Protein AF-A0A086JKC9-F1 (afdb_monomer_lite)

InterPro domains:
  IPR000741 Fructose-bisphosphate aldolase, class-I [PF00274] (84-210)
  IPR000741 Fructose-bisphosphate aldolase, class-I [PTHR11627] (77-210)
  IPR013785 Aldolase-type TIM barrel [G3DSA:3.20.20.70] (68-210)

Radius of gyration: 23.81 Å; chains: 1; bounding box: 49×58×54 Å

Secondary structure (DSSP, 8-state):
--HHHHHHHHHHHHHHHHHHTT-HHHHHHHHTT--TTSHHHHHHHHHHHHHHHHHHHTT--PPP-SPPP---------HHHHHHHHHHHHHHT-TT-EEEEE---HHHHHHHHHTTT----HHHHHHHHHHHHT-TTGGGTEEEEEE-HHHHT-B-TTS-BHHHHHHHTTPEEEE-----EEEPTTSSS-EEEP--TTHHHHHHHHHHH-

Structure (mmCIF, N/CA/C/O backbone):
data_AF-A0A086JKC9-F1
#
_entry.id   AF-A0A086JKC9-F1
#
loop_
_atom_site.group_PDB
_atom_site.id
_atom_site.type_symbol
_atom_site.label_atom_id
_atom_site.label_alt_id
_atom_site.label_comp_id
_atom_site.label_asym_id
_atom_site.label_entity_id
_atom_site.label_seq_id
_atom_site.pdbx_PDB_ins_code
_atom_site.Cartn_x
_atom_site.Cartn_y
_atom_site.Cartn_z
_atom_site.occupancy
_atom_site.B_iso_or_equiv
_atom_site.auth_seq_id
_atom_site.auth_comp_id
_atom_site.auth_asym_id
_atom_site.auth_atom_id
_atom_site.pdbx_PDB_model_num
ATOM 1 N N . MET A 1 1 ? -2.871 -36.066 -11.273 1.00 48.72 1 MET A N 1
ATOM 2 C CA . MET A 1 1 ? -1.476 -35.791 -10.858 1.00 48.72 1 MET A CA 1
ATOM 3 C C . MET A 1 1 ? -1.220 -34.443 -10.124 1.00 48.72 1 MET A C 1
ATOM 5 O O . MET A 1 1 ? -0.060 -34.073 -10.047 1.00 48.72 1 MET A O 1
ATOM 9 N N . PRO A 1 2 ? -2.188 -33.731 -9.490 1.00 53.72 2 PRO A N 1
ATOM 10 C CA . PRO A 1 2 ? -1.865 -32.565 -8.639 1.00 53.72 2 PRO A CA 1
ATOM 11 C C . PRO A 1 2 ? -1.635 -32.888 -7.145 1.00 53.72 2 PRO A C 1
ATOM 13 O O . PRO A 1 2 ? -1.082 -32.063 -6.427 1.00 53.72 2 PRO A O 1
ATOM 16 N N . HIS A 1 3 ? -2.011 -34.079 -6.658 1.00 49.47 3 HIS A N 1
ATOM 17 C CA . HIS A 1 3 ? -1.909 -34.426 -5.228 1.00 49.47 3 HIS A CA 1
ATOM 18 C C . HIS A 1 3 ? -0.456 -34.607 -4.735 1.00 49.47 3 HIS A C 1
ATOM 20 O O . HIS A 1 3 ? -0.161 -34.368 -3.568 1.00 49.47 3 HIS A O 1
ATOM 26 N N . TRP A 1 4 ? 0.462 -34.986 -5.630 1.00 53.56 4 TRP A N 1
ATOM 27 C CA . TRP A 1 4 ? 1.853 -35.306 -5.285 1.00 53.56 4 TRP A CA 1
ATOM 28 C C . TRP A 1 4 ? 2.714 -34.061 -5.009 1.00 53.56 4 TRP A C 1
ATOM 30 O O . TRP A 1 4 ? 3.666 -34.110 -4.237 1.00 53.56 4 TRP A O 1
ATOM 40 N N . HIS A 1 5 ? 2.353 -32.914 -5.594 1.00 55.41 5 HIS A N 1
ATOM 41 C CA . HIS A 1 5 ? 3.085 -31.659 -5.397 1.00 55.41 5 HIS A CA 1
ATOM 42 C C . HIS A 1 5 ? 2.920 -31.113 -3.968 1.00 55.41 5 HIS A C 1
ATOM 44 O O . HIS A 1 5 ? 3.897 -30.718 -3.334 1.00 55.41 5 HIS A O 1
ATOM 50 N N . TRP A 1 6 ? 1.698 -31.172 -3.430 1.00 55.09 6 TRP A N 1
ATOM 51 C CA . TRP A 1 6 ? 1.381 -30.744 -2.063 1.00 55.09 6 TRP A CA 1
ATOM 52 C C . TRP A 1 6 ? 1.972 -31.671 -0.997 1.00 55.09 6 TRP A C 1
ATOM 54 O O . TRP A 1 6 ? 2.403 -31.206 0.057 1.00 55.09 6 TRP A O 1
ATOM 64 N N . HIS A 1 7 ? 2.041 -32.973 -1.292 1.00 64.25 7 HIS A N 1
ATOM 65 C CA . HIS A 1 7 ? 2.718 -33.953 -0.446 1.00 64.25 7 HIS A CA 1
ATOM 66 C C . HIS A 1 7 ? 4.200 -33.591 -0.258 1.00 64.25 7 HIS A C 1
ATOM 68 O O . HIS A 1 7 ? 4.668 -33.459 0.872 1.00 64.25 7 HIS A O 1
ATOM 74 N N . ASN A 1 8 ? 4.911 -33.316 -1.356 1.00 66.00 8 ASN A N 1
ATOM 75 C CA . ASN A 1 8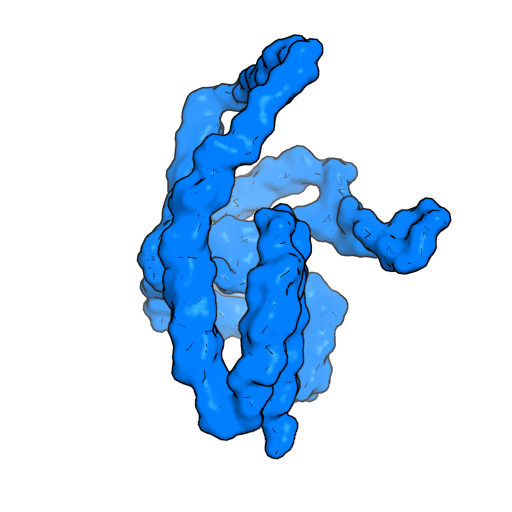 ? 6.332 -32.966 -1.304 1.00 66.00 8 ASN A CA 1
ATOM 76 C C . ASN A 1 8 ? 6.591 -31.642 -0.569 1.00 66.00 8 ASN A C 1
ATOM 78 O O . ASN A 1 8 ? 7.513 -31.573 0.239 1.00 66.00 8 ASN A O 1
ATOM 82 N N . GLN A 1 9 ? 5.764 -30.611 -0.784 1.00 66.00 9 GLN A N 1
ATOM 83 C CA . GLN A 1 9 ? 5.921 -29.331 -0.075 1.00 66.00 9 GLN A CA 1
ATOM 84 C C . GLN A 1 9 ? 5.771 -29.469 1.445 1.00 66.00 9 GLN A C 1
ATOM 86 O O . GLN A 1 9 ? 6.537 -28.871 2.207 1.00 66.00 9 GLN A O 1
ATOM 91 N N . PHE A 1 10 ? 4.807 -30.267 1.908 1.00 69.06 10 PHE A N 1
ATOM 92 C CA . PHE A 1 10 ? 4.632 -30.491 3.340 1.00 69.06 10 PHE A CA 1
ATOM 93 C C . PHE A 1 10 ? 5.776 -31.323 3.925 1.00 69.06 10 PHE A C 1
ATOM 95 O O . PHE A 1 10 ? 6.256 -30.994 5.008 1.00 69.06 10 PHE A O 1
ATOM 102 N N . VAL A 1 11 ? 6.231 -32.378 3.235 1.00 65.75 11 VAL A N 1
ATOM 103 C CA . VAL A 1 11 ? 7.351 -33.212 3.710 1.00 65.75 11 VAL A CA 1
ATOM 104 C C . VAL A 1 11 ? 8.614 -32.367 3.888 1.00 65.75 11 VAL A C 1
ATOM 106 O O . VAL A 1 11 ? 9.282 -32.481 4.916 1.00 65.75 11 VAL A O 1
ATOM 109 N N . GLU A 1 12 ? 8.910 -31.474 2.943 1.00 67.25 12 GLU A N 1
ATOM 110 C CA . GLU A 1 12 ? 10.056 -30.566 3.051 1.00 67.25 12 GLU A CA 1
ATOM 111 C C . GLU A 1 12 ? 9.884 -29.554 4.192 1.00 67.25 12 GLU A C 1
ATOM 113 O O . GLU A 1 12 ? 10.775 -29.426 5.031 1.00 67.25 12 GLU A O 1
ATOM 118 N N . SER A 1 13 ? 8.704 -28.939 4.328 1.00 65.06 13 SER A N 1
ATOM 119 C CA . SER A 1 13 ? 8.413 -28.027 5.447 1.00 65.06 13 SER A CA 1
ATOM 120 C C . SER A 1 13 ? 8.564 -28.714 6.811 1.00 65.06 13 SER A C 1
ATOM 122 O O . SER A 1 13 ? 9.123 -28.144 7.749 1.00 65.06 13 SER A O 1
ATOM 124 N N . TYR A 1 14 ? 8.110 -29.964 6.924 1.00 65.81 14 TYR A N 1
ATOM 125 C CA . TYR A 1 14 ? 8.200 -30.749 8.153 1.00 65.81 14 TYR A CA 1
ATOM 126 C C . TYR A 1 14 ? 9.650 -31.100 8.511 1.00 65.81 14 TYR A C 1
ATOM 128 O O . TYR A 1 14 ? 10.048 -30.966 9.671 1.00 65.81 14 TYR A O 1
ATOM 136 N N . LYS A 1 15 ? 10.473 -31.483 7.525 1.00 66.81 15 LYS A N 1
ATOM 137 C CA . LYS A 1 15 ? 11.914 -31.712 7.724 1.00 66.81 15 LYS A CA 1
ATOM 138 C C . LYS A 1 15 ? 12.630 -30.441 8.180 1.00 66.81 15 LYS A C 1
ATOM 140 O O . LYS A 1 15 ? 13.443 -30.515 9.099 1.00 66.81 15 LYS A O 1
ATOM 145 N N . THR A 1 16 ? 12.312 -29.285 7.593 1.00 65.44 16 THR A N 1
ATOM 146 C CA . THR A 1 16 ? 12.904 -27.997 7.988 1.00 65.44 16 THR A CA 1
ATOM 147 C C . THR A 1 16 ? 12.569 -27.654 9.438 1.00 65.44 16 THR A C 1
ATOM 149 O O . THR A 1 16 ? 13.466 -27.349 10.222 1.00 65.44 16 THR A O 1
ATOM 152 N N . VAL A 1 17 ? 11.301 -27.777 9.839 1.00 62.03 17 VAL A N 1
ATOM 153 C CA . VAL A 1 17 ? 10.879 -27.518 11.225 1.00 62.03 17 VAL A CA 1
ATOM 154 C C . VAL A 1 17 ? 11.532 -28.506 12.201 1.00 62.03 17 VAL A C 1
ATOM 156 O O . VAL A 1 17 ? 12.002 -28.104 13.269 1.00 62.03 17 VAL A O 1
ATOM 159 N N . ALA A 1 18 ? 11.634 -29.787 11.837 1.00 60.81 18 ALA A N 1
ATOM 160 C CA . ALA A 1 18 ? 12.311 -30.797 12.651 1.00 60.81 18 ALA A CA 1
ATOM 161 C C . ALA A 1 18 ? 13.822 -30.537 12.796 1.00 60.81 18 ALA A C 1
ATOM 163 O O . ALA A 1 18 ? 14.386 -30.786 13.862 1.00 60.81 18 ALA A O 1
ATOM 164 N N . ALA A 1 19 ? 14.475 -30.005 11.758 1.00 61.16 19 ALA A N 1
ATOM 165 C CA . ALA A 1 19 ? 15.882 -29.613 11.803 1.00 61.16 19 ALA A CA 1
ATOM 166 C C . ALA A 1 19 ? 16.118 -28.428 12.750 1.00 61.16 19 ALA A C 1
ATOM 168 O O . ALA A 1 19 ? 17.019 -28.485 13.586 1.00 61.16 19 ALA A O 1
ATOM 169 N N . VAL A 1 20 ? 15.266 -27.400 12.690 1.00 57.84 20 VAL A N 1
ATOM 170 C CA . VAL A 1 20 ? 15.360 -26.212 13.559 1.00 57.84 20 VAL A CA 1
ATOM 171 C C . VAL A 1 20 ? 15.077 -26.552 15.029 1.00 57.84 20 VAL A C 1
ATOM 173 O O . VAL A 1 20 ? 15.639 -25.939 15.933 1.00 57.84 20 VAL A O 1
ATOM 176 N N . THR A 1 21 ? 14.247 -27.566 15.285 1.00 58.06 21 THR A N 1
ATOM 177 C CA . THR A 1 21 ? 13.860 -27.991 16.644 1.00 58.06 21 THR A CA 1
ATOM 178 C C . THR A 1 21 ? 14.713 -29.132 17.215 1.00 58.06 21 THR A C 1
ATOM 180 O O . THR A 1 21 ? 14.481 -29.561 18.345 1.00 58.06 21 THR A O 1
ATOM 183 N N . GLY A 1 22 ? 15.719 -29.625 16.479 1.00 57.00 22 GLY A N 1
ATOM 184 C CA . GLY A 1 22 ? 16.605 -30.710 16.930 1.00 57.00 22 GLY A CA 1
ATOM 185 C C . GLY A 1 22 ? 15.938 -32.094 16.994 1.00 57.00 22 GLY A C 1
ATOM 186 O O . GLY A 1 22 ? 16.439 -32.992 17.671 1.00 57.00 22 GLY A O 1
ATOM 187 N N . LEU A 1 23 ? 14.816 -32.275 16.293 1.00 60.38 23 LEU A N 1
ATOM 188 C CA . LEU A 1 23 ? 13.984 -33.485 16.264 1.00 60.38 23 LEU A CA 1
ATOM 189 C C . LEU A 1 23 ? 14.202 -34.337 15.000 1.00 60.38 23 LEU A C 1
ATOM 191 O O . LEU A 1 23 ? 13.351 -35.148 14.631 1.00 60.38 23 LEU A O 1
ATOM 195 N N . THR A 1 24 ? 15.348 -34.203 14.334 1.00 58.78 24 THR A N 1
ATOM 196 C CA . THR A 1 24 ? 15.667 -34.879 13.060 1.00 58.78 24 THR A CA 1
ATOM 197 C C . THR A 1 24 ? 15.455 -36.395 13.097 1.00 58.78 24 THR A C 1
ATOM 199 O O . THR A 1 24 ? 14.839 -36.944 12.187 1.00 58.78 24 THR A O 1
ATOM 202 N N . ARG A 1 25 ? 15.830 -37.076 14.191 1.00 54.78 25 ARG A N 1
ATOM 203 C CA . ARG A 1 25 ? 15.600 -38.530 14.347 1.00 54.78 25 ARG A CA 1
ATOM 204 C C . ARG A 1 25 ? 14.121 -38.927 14.475 1.00 54.78 25 ARG A C 1
ATOM 206 O O . ARG A 1 25 ? 13.774 -40.058 14.151 1.00 54.78 25 ARG A O 1
ATOM 213 N N . PHE A 1 26 ? 13.253 -38.029 14.950 1.00 58.72 26 PHE A N 1
ATOM 214 C CA . PHE A 1 26 ? 11.805 -38.261 15.044 1.00 58.72 26 PHE A CA 1
ATOM 215 C C . PHE A 1 26 ? 11.117 -38.069 13.685 1.00 58.72 26 PHE A C 1
ATOM 217 O O . PHE A 1 26 ? 10.209 -38.823 13.334 1.00 58.72 26 PHE A O 1
ATOM 224 N N . ALA A 1 27 ? 11.587 -37.101 12.893 1.00 57.62 27 ALA A N 1
ATOM 225 C CA . ALA A 1 27 ? 11.068 -36.849 11.552 1.00 57.62 27 ALA A CA 1
ATOM 226 C C . ALA A 1 27 ? 11.442 -37.953 10.550 1.00 57.62 27 ALA A C 1
ATOM 228 O O . ALA A 1 27 ? 10.618 -38.328 9.716 1.00 57.62 27 ALA A O 1
ATOM 229 N N . GLU A 1 28 ? 12.645 -38.526 10.661 1.00 56.75 28 GLU A N 1
ATOM 230 C CA . GLU A 1 28 ? 13.099 -39.622 9.794 1.00 56.75 28 GLU A CA 1
ATOM 231 C C . GLU A 1 28 ? 12.308 -40.925 9.987 1.00 56.75 28 GLU A C 1
ATOM 233 O O . GLU A 1 28 ? 12.079 -41.649 9.016 1.00 56.75 28 GLU A O 1
ATOM 238 N N . SER A 1 29 ? 11.859 -41.231 11.211 1.00 56.75 29 SER A N 1
ATOM 239 C CA . SER A 1 29 ? 11.054 -42.431 11.481 1.00 56.75 29 SER A CA 1
ATOM 240 C C . SER A 1 29 ? 9.599 -42.284 11.023 1.00 56.75 29 SER A C 1
ATOM 242 O O . SER A 1 29 ? 9.016 -43.260 10.551 1.00 56.75 29 SER A O 1
ATOM 244 N N . HIS A 1 30 ? 9.034 -41.072 11.083 1.00 56.94 30 HIS A N 1
ATOM 245 C CA . HIS A 1 30 ? 7.656 -40.794 10.659 1.00 56.94 30 HIS A CA 1
ATOM 246 C C . HIS A 1 30 ? 7.517 -40.591 9.148 1.00 56.94 30 HIS A C 1
ATOM 248 O O . HIS A 1 30 ? 6.515 -41.011 8.573 1.00 56.94 30 HIS A O 1
ATOM 254 N N . CYS A 1 31 ? 8.534 -40.041 8.474 1.00 55.72 31 CYS A N 1
ATOM 255 C CA . CYS A 1 31 ? 8.492 -39.878 7.018 1.00 55.72 31 CYS A CA 1
ATOM 256 C C . CYS A 1 31 ? 8.375 -41.216 6.264 1.00 55.72 31 CYS A C 1
ATOM 258 O O . CYS A 1 31 ? 7.833 -41.249 5.164 1.00 55.72 31 CYS A O 1
ATOM 260 N N . ARG A 1 32 ? 8.833 -42.330 6.856 1.00 53.94 32 ARG A N 1
ATOM 261 C CA . ARG A 1 32 ? 8.737 -43.672 6.250 1.00 53.94 32 ARG A CA 1
ATOM 262 C C . ARG A 1 32 ? 7.322 -44.267 6.252 1.00 53.94 32 ARG A C 1
ATOM 264 O O . ARG A 1 32 ? 7.108 -45.257 5.564 1.00 53.94 32 ARG A O 1
ATOM 271 N N . TYR A 1 33 ? 6.380 -43.700 7.010 1.00 51.00 33 TYR A N 1
ATOM 272 C CA . TYR A 1 33 ? 5.021 -44.239 7.174 1.00 51.00 33 TYR A CA 1
ATOM 273 C C . TYR A 1 33 ? 3.971 -43.622 6.241 1.00 51.00 33 TYR A C 1
ATOM 275 O O . TYR A 1 33 ? 2.827 -44.077 6.214 1.00 51.00 33 TYR A O 1
ATOM 283 N N . PHE A 1 34 ? 4.351 -42.619 5.453 1.00 54.12 34 PHE A N 1
ATOM 284 C CA . PHE A 1 34 ? 3.448 -41.964 4.520 1.00 54.12 34 PHE A CA 1
ATOM 285 C C . PHE A 1 34 ? 3.326 -42.760 3.217 1.00 54.12 34 PHE A C 1
ATOM 287 O O . PHE A 1 34 ? 4.022 -42.502 2.238 1.00 54.12 34 PHE A O 1
ATOM 294 N N . SER A 1 35 ? 2.440 -43.757 3.216 1.00 58.44 35 SER A N 1
ATOM 295 C CA . SER A 1 35 ? 1.968 -44.380 1.974 1.00 58.44 35 SER A CA 1
ATOM 296 C C . SER A 1 35 ? 0.914 -43.495 1.290 1.00 58.44 35 SER A C 1
ATOM 298 O O . SER A 1 35 ? 0.272 -42.658 1.931 1.00 58.44 35 SER A O 1
ATOM 300 N N . SER A 1 36 ? 0.756 -43.658 -0.025 1.00 57.69 36 SER A N 1
ATOM 301 C CA . SER A 1 36 ? 0.093 -42.703 -0.924 1.00 57.69 36 SER A CA 1
ATOM 302 C C . SER A 1 36 ? -1.412 -42.500 -0.720 1.00 57.69 36 SER A C 1
ATOM 304 O O . SER A 1 36 ? -1.950 -41.551 -1.285 1.00 57.69 36 SER A O 1
ATOM 306 N N . GLU A 1 37 ? -2.100 -43.337 0.061 1.00 53.34 37 GLU A N 1
ATOM 307 C CA . GLU A 1 37 ? -3.574 -43.327 0.109 1.00 53.34 37 GLU A CA 1
ATOM 308 C C . GLU A 1 37 ? -4.181 -42.681 1.375 1.00 53.34 37 GLU A C 1
ATOM 310 O O . GLU A 1 37 ? -5.330 -42.255 1.324 1.00 53.34 37 GLU A O 1
ATOM 315 N N . ASP A 1 38 ? -3.409 -42.455 2.453 1.00 56.53 38 ASP A N 1
ATOM 316 C CA . ASP A 1 38 ? -3.923 -41.937 3.748 1.00 56.53 38 ASP A CA 1
ATOM 317 C C . ASP A 1 38 ? -3.264 -40.627 4.247 1.00 56.53 38 ASP A C 1
ATOM 319 O O . ASP A 1 38 ? -3.467 -40.182 5.385 1.00 56.53 38 ASP A O 1
ATOM 323 N N . TRP A 1 39 ? -2.481 -39.965 3.391 1.00 57.09 39 TRP A N 1
ATOM 324 C CA . TRP A 1 39 ? -1.691 -38.770 3.720 1.00 57.09 39 TRP A CA 1
ATOM 325 C C . TRP A 1 39 ? -2.441 -37.630 4.451 1.00 57.09 39 TRP A C 1
ATOM 327 O O . TRP A 1 39 ? -1.892 -37.109 5.425 1.00 57.09 39 TRP A O 1
ATOM 337 N N . PRO A 1 40 ? -3.671 -37.219 4.068 1.00 57.25 40 PRO A N 1
ATOM 338 C CA . PRO A 1 40 ? -4.318 -36.057 4.686 1.00 57.25 40 PRO A CA 1
ATOM 339 C C . PRO A 1 40 ? -4.631 -36.288 6.169 1.00 57.25 40 PRO A C 1
ATOM 341 O O . PRO A 1 40 ? -4.418 -35.412 7.008 1.00 57.25 40 PRO A O 1
ATOM 344 N N . PHE A 1 41 ? -5.084 -37.496 6.514 1.00 58.00 41 PHE A N 1
ATOM 345 C CA . PHE A 1 41 ? -5.407 -37.862 7.891 1.00 58.00 41 PHE A CA 1
ATOM 346 C C . PHE A 1 41 ? -4.146 -38.096 8.728 1.00 58.00 41 PHE A C 1
ATOM 348 O O . PHE A 1 41 ? -4.106 -37.735 9.907 1.00 58.00 41 PHE A O 1
ATOM 355 N N . GLN A 1 42 ? -3.089 -38.644 8.124 1.00 59.50 42 GLN A N 1
ATOM 356 C CA . GLN A 1 42 ? -1.797 -38.832 8.784 1.00 59.50 42 GLN A CA 1
ATOM 357 C C . GLN A 1 42 ? -1.069 -37.502 9.034 1.00 59.50 42 GLN A C 1
ATOM 359 O O . GLN A 1 42 ? -0.474 -37.332 10.100 1.00 59.50 42 GLN A O 1
ATOM 364 N N . ALA A 1 43 ? -1.174 -36.527 8.126 1.00 60.25 43 ALA A N 1
ATOM 365 C CA . ALA A 1 43 ? -0.627 -35.182 8.306 1.00 60.25 43 ALA A CA 1
ATOM 366 C C . ALA A 1 43 ? -1.282 -34.458 9.495 1.00 60.25 43 ALA A C 1
ATOM 368 O O . ALA A 1 43 ? -0.580 -33.895 10.335 1.00 60.25 43 ALA A O 1
ATOM 369 N N . ILE A 1 44 ? -2.611 -34.552 9.631 1.00 61.72 44 ILE A N 1
ATOM 370 C CA . ILE A 1 44 ? -3.351 -33.970 10.764 1.00 61.72 44 ILE A CA 1
ATOM 371 C C . ILE A 1 44 ? -2.940 -34.630 12.086 1.00 61.72 44 ILE A C 1
ATOM 373 O O . ILE A 1 44 ? -2.677 -33.936 13.069 1.00 61.72 44 ILE A O 1
ATOM 377 N N . ARG A 1 45 ? -2.821 -35.965 12.118 1.00 62.03 45 ARG A N 1
ATOM 378 C CA . ARG A 1 45 ? -2.361 -36.697 13.314 1.00 62.03 45 ARG A CA 1
ATOM 379 C C . ARG A 1 45 ? -0.923 -36.338 13.696 1.00 62.03 45 ARG A C 1
ATOM 381 O O . ARG A 1 45 ? -0.635 -36.169 14.877 1.00 62.03 45 ARG A O 1
ATOM 388 N N . THR A 1 46 ? -0.044 -36.167 12.710 1.00 60.12 46 THR A N 1
ATOM 389 C CA . THR A 1 46 ? 1.365 -35.800 12.922 1.00 60.12 46 THR A CA 1
ATOM 390 C C . THR A 1 46 ? 1.501 -34.359 13.413 1.00 60.12 46 THR A C 1
ATOM 392 O O . THR A 1 46 ? 2.256 -34.104 14.347 1.00 60.12 46 THR A O 1
ATOM 395 N N . ALA A 1 47 ? 0.727 -33.421 12.856 1.00 61.28 47 ALA A N 1
ATOM 396 C CA . ALA A 1 47 ? 0.678 -32.039 13.329 1.00 61.28 47 ALA A CA 1
ATOM 397 C C . ALA A 1 47 ? 0.131 -31.947 14.763 1.00 61.28 47 ALA A C 1
ATOM 399 O O . ALA A 1 47 ? 0.677 -31.214 15.586 1.00 61.28 47 ALA A O 1
ATOM 400 N N . ALA A 1 48 ? -0.892 -32.742 15.096 1.00 62.56 48 ALA A N 1
ATOM 401 C CA . ALA A 1 48 ? -1.427 -32.824 16.453 1.00 62.56 48 ALA A CA 1
ATOM 402 C C . ALA A 1 48 ? -0.402 -33.400 17.449 1.00 62.56 48 ALA A C 1
ATOM 404 O O . ALA A 1 48 ? -0.216 -32.831 18.524 1.00 62.56 48 ALA A O 1
ATOM 405 N N . ALA A 1 49 ? 0.309 -34.473 17.082 1.00 61.12 49 ALA A N 1
ATOM 406 C CA . ALA A 1 49 ? 1.376 -35.049 17.905 1.00 61.12 49 ALA A CA 1
ATOM 407 C C . ALA A 1 49 ? 2.559 -34.079 18.085 1.00 61.12 49 ALA A C 1
ATOM 409 O O . ALA A 1 49 ? 3.096 -33.951 19.185 1.00 61.12 49 ALA A O 1
ATOM 410 N N . PHE A 1 50 ? 2.923 -33.338 17.032 1.00 61.28 50 PHE A N 1
ATOM 411 C CA . PHE A 1 50 ? 3.953 -32.301 17.090 1.00 61.28 50 PHE A CA 1
ATOM 412 C C . PHE A 1 50 ? 3.556 -31.172 18.051 1.00 61.28 50 PHE A C 1
ATOM 414 O O . PHE A 1 50 ? 4.337 -30.800 18.924 1.00 61.28 50 PHE A O 1
ATOM 421 N N . ASN A 1 51 ? 2.309 -30.695 17.970 1.00 60.91 51 ASN A N 1
ATOM 422 C CA . ASN A 1 51 ? 1.791 -29.645 18.849 1.00 60.91 51 ASN A CA 1
ATOM 423 C C . ASN A 1 51 ? 1.732 -30.089 20.326 1.00 60.91 51 ASN A C 1
ATOM 425 O O . ASN A 1 51 ? 1.965 -29.285 21.225 1.00 60.91 51 ASN A O 1
ATOM 429 N N . GLN A 1 52 ? 1.494 -31.380 20.588 1.00 64.25 52 GLN A N 1
ATOM 430 C CA . GLN A 1 52 ? 1.547 -31.959 21.938 1.00 64.25 52 GLN A CA 1
ATOM 431 C C . GLN A 1 52 ? 2.976 -32.113 22.487 1.00 64.25 52 GLN A C 1
ATOM 433 O O . GLN A 1 52 ? 3.152 -32.156 23.703 1.00 64.25 52 GLN A O 1
ATOM 438 N N . MET A 1 53 ? 4.002 -32.164 21.628 1.00 57.12 53 MET A N 1
ATOM 439 C CA . MET A 1 53 ? 5.414 -32.220 22.036 1.00 57.12 53 MET A CA 1
ATOM 440 C C . MET A 1 53 ? 6.047 -30.840 22.273 1.00 57.12 53 MET A C 1
ATOM 442 O O . MET A 1 53 ? 7.025 -30.751 23.017 1.00 57.12 53 MET A O 1
ATOM 446 N N . LEU A 1 54 ? 5.491 -29.757 21.715 1.00 56.62 54 LEU A N 1
ATOM 447 C CA . LEU A 1 54 ? 6.002 -28.388 21.901 1.00 56.62 54 LEU A CA 1
ATOM 448 C C . LEU A 1 54 ? 6.170 -27.957 23.379 1.00 56.62 54 LEU A C 1
ATOM 450 O O . LEU A 1 54 ? 7.208 -27.368 23.699 1.00 56.62 54 LEU A O 1
ATOM 454 N N . PRO A 1 55 ? 5.260 -28.293 24.319 1.00 52.41 55 PRO A N 1
ATOM 455 C CA . PRO A 1 55 ? 5.436 -27.952 25.733 1.00 52.41 55 PRO A CA 1
ATOM 456 C C . PRO A 1 55 ? 6.654 -28.634 26.378 1.00 52.41 55 PRO A C 1
ATOM 458 O O . PRO A 1 55 ? 7.266 -28.072 27.284 1.00 52.41 55 PRO A O 1
ATOM 461 N N . ALA A 1 56 ? 7.048 -29.820 25.898 1.00 51.44 56 ALA A N 1
ATOM 462 C CA . ALA A 1 56 ? 8.215 -30.551 26.401 1.00 51.44 56 ALA A CA 1
ATOM 463 C C . ALA A 1 56 ? 9.551 -30.002 25.857 1.00 51.44 56 ALA A C 1
ATOM 465 O O . ALA A 1 56 ? 10.601 -30.221 26.461 1.00 51.44 56 ALA A O 1
ATOM 466 N N . ILE A 1 57 ? 9.519 -29.256 24.747 1.00 49.56 57 ILE A N 1
ATOM 467 C CA . ILE A 1 57 ? 10.686 -28.585 24.147 1.00 49.56 57 ILE A CA 1
ATOM 468 C C . ILE A 1 57 ? 10.946 -27.234 24.836 1.00 49.56 57 ILE A C 1
ATOM 470 O O . ILE A 1 57 ? 12.097 -26.822 24.990 1.00 49.56 57 ILE A O 1
ATOM 474 N N . SER A 1 58 ? 9.892 -26.585 25.346 1.00 45.19 58 SER A N 1
ATOM 475 C CA . SER A 1 58 ? 9.952 -25.264 25.988 1.00 45.19 58 SER A CA 1
ATOM 476 C C . SER A 1 58 ? 10.773 -25.202 27.288 1.00 45.19 58 SER A C 1
ATOM 478 O O . SER A 1 58 ? 11.077 -24.106 27.754 1.00 45.19 58 SER A O 1
ATOM 480 N N . THR A 1 59 ? 11.153 -26.330 27.896 1.00 40.84 59 THR A N 1
ATOM 481 C CA . THR A 1 59 ? 11.854 -26.346 29.198 1.00 40.84 59 THR A CA 1
ATOM 482 C C . THR A 1 59 ? 13.347 -26.648 29.117 1.00 40.84 59 THR A C 1
ATOM 484 O O . THR A 1 59 ? 14.017 -26.695 30.147 1.00 40.84 59 THR A O 1
ATOM 487 N N . ARG A 1 60 ? 13.925 -26.780 27.915 1.00 43.12 60 ARG A N 1
ATOM 488 C CA . ARG A 1 60 ? 15.377 -26.964 27.753 1.00 43.12 60 ARG A CA 1
ATOM 489 C C . ARG A 1 60 ? 16.056 -25.736 27.144 1.00 43.12 60 ARG A C 1
ATOM 491 O O . ARG A 1 60 ? 16.898 -25.856 26.259 1.00 43.12 60 ARG A O 1
ATOM 498 N N . VAL A 1 61 ? 15.740 -24.552 27.672 1.00 42.34 61 VAL A N 1
ATOM 499 C CA . VAL A 1 61 ? 16.615 -23.381 27.528 1.00 42.34 61 VAL A CA 1
ATOM 500 C C . VAL A 1 61 ? 17.903 -23.704 28.282 1.00 42.34 61 VAL A C 1
ATOM 502 O O . VAL A 1 61 ? 17.937 -23.731 29.513 1.00 42.34 61 VAL A O 1
ATOM 505 N N . ARG A 1 62 ? 18.974 -24.018 27.547 1.00 39.62 62 ARG A N 1
ATOM 506 C CA . ARG A 1 62 ? 20.314 -24.069 28.135 1.00 39.62 62 ARG A CA 1
ATOM 507 C C . ARG A 1 62 ? 20.584 -22.694 28.748 1.00 39.62 62 ARG A C 1
ATOM 509 O O . ARG A 1 62 ? 20.474 -21.691 28.048 1.00 39.62 62 ARG A O 1
ATOM 516 N N . LYS A 1 63 ? 20.918 -22.652 30.044 1.00 37.75 63 LYS A N 1
ATOM 517 C CA . LYS A 1 63 ? 21.449 -21.447 30.700 1.00 37.75 63 LYS A CA 1
ATOM 518 C C . LYS A 1 63 ? 22.543 -20.856 29.796 1.00 37.75 63 LYS A C 1
ATOM 520 O O . LYS A 1 63 ? 23.477 -21.597 29.480 1.00 37.75 63 LYS A O 1
ATOM 525 N N . PRO A 1 64 ? 22.463 -19.579 29.383 1.00 45.03 64 PRO A N 1
ATOM 526 C CA . PRO A 1 64 ? 23.576 -18.938 28.706 1.00 45.03 64 PRO A CA 1
ATOM 527 C C . PRO A 1 64 ? 24.751 -18.914 29.681 1.00 45.03 64 PRO A C 1
ATOM 529 O O . PRO A 1 64 ? 24.640 -18.401 30.797 1.00 45.03 64 PRO A O 1
ATOM 532 N N . CYS A 1 65 ? 25.866 -19.518 29.289 1.00 44.72 65 CYS A N 1
ATOM 533 C CA . CYS A 1 65 ? 27.109 -19.397 30.029 1.00 44.72 65 CYS A CA 1
ATOM 534 C C . CYS A 1 65 ? 27.574 -17.936 29.945 1.00 44.72 65 CYS A C 1
ATOM 536 O O . CYS A 1 65 ? 27.998 -17.495 28.884 1.00 44.72 65 CYS A O 1
ATOM 538 N N . GLY A 1 66 ? 27.474 -17.197 31.053 1.00 50.88 66 GLY A N 1
ATOM 539 C CA . GLY A 1 66 ? 28.343 -16.058 31.371 1.00 50.88 66 GLY A CA 1
ATOM 540 C C . GLY A 1 66 ? 28.461 -14.916 30.353 1.00 50.88 66 GLY A C 1
ATOM 541 O O . GLY A 1 66 ? 29.529 -14.320 30.272 1.00 50.88 66 GLY A O 1
ATOM 542 N N . GLY A 1 67 ? 27.411 -14.592 29.597 1.00 46.84 67 GLY A N 1
ATOM 543 C CA . GLY A 1 67 ? 27.342 -13.342 28.833 1.00 46.84 67 GLY A CA 1
ATOM 544 C C . GLY A 1 67 ? 26.774 -12.216 29.698 1.00 46.84 67 GLY A C 1
ATOM 545 O O . GLY A 1 67 ? 25.809 -12.444 30.428 1.00 46.84 67 GLY A O 1
ATOM 546 N N . ALA A 1 68 ? 27.365 -11.019 29.631 1.00 46.94 68 ALA A N 1
ATOM 547 C CA . ALA A 1 68 ? 26.807 -9.808 30.233 1.00 46.94 68 ALA A CA 1
ATOM 548 C C . ALA A 1 68 ? 25.313 -9.659 29.869 1.00 46.94 68 ALA A C 1
ATOM 550 O O . ALA A 1 68 ? 24.925 -10.071 28.771 1.00 46.94 68 ALA A O 1
ATOM 551 N N . PRO A 1 69 ? 24.464 -9.104 30.757 1.00 47.66 69 PRO A N 1
ATOM 552 C CA . PRO A 1 69 ? 23.063 -8.879 30.429 1.00 47.66 69 PRO A CA 1
ATOM 553 C C . PRO A 1 69 ? 22.992 -8.072 29.134 1.00 47.66 69 PRO A C 1
ATOM 555 O O . PRO A 1 69 ? 23.583 -6.997 29.039 1.00 47.66 69 PRO A O 1
ATOM 558 N N . VAL A 1 70 ? 22.294 -8.607 28.130 1.00 51.81 70 VAL A N 1
ATOM 559 C CA . VAL A 1 70 ? 21.920 -7.837 26.946 1.00 51.81 70 VAL A CA 1
ATOM 560 C C . VAL A 1 70 ? 20.928 -6.806 27.462 1.00 51.81 70 VAL A C 1
ATOM 562 O O . VAL A 1 70 ? 19.757 -7.109 27.689 1.00 51.81 70 VAL A O 1
ATOM 565 N N . VAL A 1 71 ? 21.433 -5.625 27.806 1.00 47.50 71 VAL A N 1
ATOM 566 C CA . VAL A 1 71 ? 20.597 -4.510 28.228 1.00 47.50 71 VAL A CA 1
ATOM 567 C C . VAL A 1 71 ? 19.775 -4.171 26.997 1.00 47.50 71 VAL A C 1
ATOM 569 O O . VAL A 1 71 ? 20.336 -3.766 25.981 1.00 47.50 71 VAL A O 1
ATOM 572 N N . ALA A 1 72 ? 18.471 -4.442 27.041 1.00 57.62 72 ALA A N 1
ATOM 573 C CA . ALA A 1 72 ? 17.567 -3.972 26.009 1.00 57.62 72 ALA A CA 1
ATOM 574 C C . ALA A 1 72 ? 17.688 -2.447 26.002 1.00 57.62 72 ALA A C 1
ATOM 576 O O . ALA A 1 72 ? 17.251 -1.784 26.944 1.00 57.62 72 ALA A O 1
ATOM 577 N N . GLU A 1 73 ? 18.377 -1.912 24.999 1.00 56.78 73 GLU A N 1
ATOM 578 C CA . GLU A 1 73 ? 18.486 -0.481 24.784 1.00 56.78 73 GLU A CA 1
ATOM 579 C C . GLU A 1 73 ? 17.059 0.057 24.661 1.00 56.78 73 GLU A C 1
ATOM 581 O O . GLU A 1 73 ? 16.302 -0.332 23.768 1.00 56.78 73 GLU A O 1
ATOM 586 N N . GLN A 1 74 ? 16.638 0.854 25.644 1.00 61.44 74 GLN A N 1
ATOM 587 C CA . GLN A 1 74 ? 15.301 1.425 25.644 1.00 61.44 74 GLN A CA 1
ATOM 588 C C . GLN A 1 74 ? 15.228 2.435 24.505 1.00 61.44 74 GLN A C 1
ATOM 590 O O . GLN A 1 74 ? 15.812 3.514 24.577 1.00 61.44 74 GLN A O 1
ATOM 595 N N . VAL A 1 75 ? 14.509 2.074 23.444 1.00 64.88 75 VAL A N 1
ATOM 596 C CA . VAL A 1 75 ? 14.183 2.993 22.356 1.00 64.88 75 VAL A CA 1
ATOM 597 C C . VAL A 1 75 ? 13.398 4.161 22.954 1.00 64.88 75 VAL A C 1
ATOM 599 O O . VAL A 1 75 ? 12.284 3.984 23.448 1.00 64.88 75 VAL A O 1
ATOM 602 N N . ASN A 1 76 ? 13.994 5.352 22.941 1.00 80.25 76 ASN A N 1
ATOM 603 C CA . ASN A 1 76 ? 13.396 6.562 23.498 1.00 80.25 76 ASN A CA 1
ATOM 604 C C . ASN A 1 76 ? 12.364 7.141 22.513 1.00 80.25 76 ASN A C 1
ATOM 606 O O . ASN A 1 76 ? 12.651 8.077 21.770 1.00 80.25 76 ASN A O 1
ATOM 610 N N . ILE A 1 77 ? 11.180 6.529 22.460 1.00 90.62 77 ILE A N 1
ATOM 611 C CA . ILE A 1 77 ? 10.021 6.990 21.685 1.00 90.62 77 ILE A CA 1
ATOM 612 C C . ILE A 1 77 ? 9.033 7.711 22.613 1.00 90.62 77 ILE A C 1
ATOM 614 O O . ILE A 1 77 ? 8.854 7.304 23.764 1.00 90.62 77 ILE A O 1
ATOM 618 N N . SER A 1 78 ? 8.387 8.786 22.142 1.00 94.06 78 SER A N 1
ATOM 619 C CA . SER A 1 78 ? 7.355 9.452 22.947 1.00 94.06 78 SER A CA 1
ATOM 620 C C . SER A 1 78 ? 6.173 8.511 23.192 1.00 94.06 78 SER A C 1
ATOM 622 O O . SER A 1 78 ? 5.853 7.655 22.361 1.00 94.06 78 SER A O 1
ATOM 624 N N . GLN A 1 79 ? 5.522 8.650 24.347 1.00 93.88 79 GLN A N 1
ATOM 625 C CA . GLN A 1 79 ? 4.430 7.753 24.736 1.00 93.88 79 GLN A CA 1
ATOM 626 C C . GLN A 1 79 ? 3.214 7.908 23.818 1.00 93.88 79 GLN A C 1
ATOM 628 O O . GLN A 1 79 ? 2.511 6.938 23.548 1.00 93.88 79 GLN A O 1
ATOM 633 N N . GLU A 1 80 ? 3.004 9.109 23.288 1.00 95.62 80 GLU A N 1
ATOM 634 C CA . GLU A 1 80 ? 1.933 9.434 22.353 1.00 95.62 80 GLU A CA 1
ATOM 635 C C . GLU A 1 80 ? 2.132 8.705 21.019 1.00 95.62 80 GLU A C 1
ATOM 637 O O . GLU A 1 80 ? 1.216 8.027 20.555 1.00 95.62 80 GLU A O 1
ATOM 642 N N . ILE A 1 81 ? 3.347 8.761 20.454 1.00 95.38 81 ILE A N 1
ATOM 643 C CA . ILE A 1 81 ? 3.680 8.062 19.203 1.00 95.38 81 ILE A CA 1
ATOM 644 C C . ILE A 1 81 ? 3.615 6.547 19.422 1.00 95.38 81 ILE A C 1
ATOM 646 O O . ILE A 1 81 ? 3.037 5.824 18.613 1.00 95.38 81 ILE A O 1
ATOM 650 N N . ALA A 1 82 ? 4.170 6.046 20.530 1.00 95.56 82 ALA A N 1
ATOM 651 C CA . ALA A 1 82 ? 4.135 4.620 20.844 1.00 95.56 82 ALA A CA 1
ATOM 652 C C . ALA A 1 82 ? 2.699 4.086 20.957 1.00 95.56 82 ALA A C 1
ATOM 654 O O . ALA A 1 82 ? 2.399 2.995 20.465 1.00 95.56 82 ALA A O 1
ATOM 655 N N . LYS A 1 83 ? 1.805 4.864 21.578 1.00 97.06 83 LYS A N 1
ATOM 656 C CA . LYS A 1 83 ? 0.387 4.530 21.699 1.00 97.06 83 LYS A CA 1
ATOM 657 C C . LYS A 1 83 ? -0.292 4.482 20.332 1.00 97.06 83 LYS A C 1
ATOM 659 O O . LYS A 1 83 ? -0.932 3.478 20.034 1.00 97.06 83 LYS A O 1
ATOM 664 N N . GLU A 1 84 ? -0.118 5.511 19.507 1.00 97.50 84 GLU A N 1
ATOM 665 C CA . GLU A 1 84 ? -0.711 5.572 18.167 1.00 97.50 84 GLU A CA 1
ATOM 666 C C . GLU A 1 84 ? -0.260 4.391 17.292 1.00 97.50 84 GLU A C 1
ATOM 668 O O . GLU A 1 84 ? -1.085 3.697 16.694 1.00 97.50 84 GLU A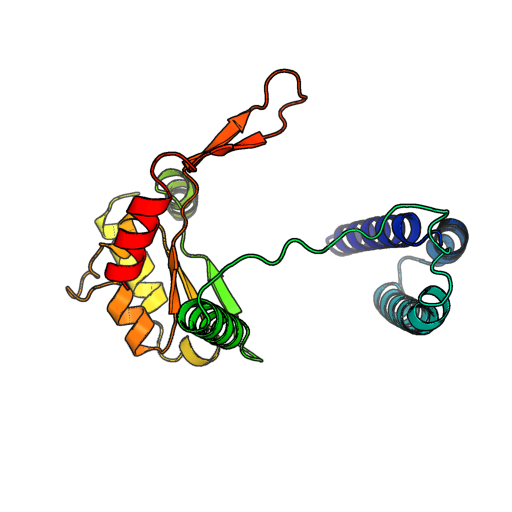 O 1
ATOM 673 N N . LEU A 1 85 ? 1.045 4.099 17.272 1.00 97.75 85 LEU A N 1
ATOM 674 C CA . LEU A 1 85 ? 1.598 2.959 16.536 1.00 97.75 85 LEU A CA 1
ATOM 675 C C . LEU A 1 85 ? 0.996 1.631 17.012 1.00 97.75 85 LEU A C 1
ATOM 677 O O . LEU A 1 85 ? 0.626 0.787 16.194 1.00 97.75 85 LEU A O 1
ATOM 681 N N . ALA A 1 86 ? 0.870 1.441 18.328 1.00 97.56 86 ALA A N 1
ATOM 682 C CA . ALA A 1 86 ? 0.298 0.228 18.901 1.00 97.56 86 ALA A CA 1
ATOM 683 C C . ALA A 1 86 ? -1.206 0.087 18.610 1.00 97.56 86 ALA A C 1
ATOM 685 O O . ALA A 1 86 ? -1.679 -1.026 18.374 1.00 97.56 86 ALA A O 1
ATOM 686 N N . GLU A 1 87 ? -1.964 1.185 18.632 1.00 98.38 87 GLU A N 1
ATOM 687 C CA . GLU A 1 87 ? -3.394 1.203 18.303 1.00 98.38 87 GLU A CA 1
ATOM 688 C C . GLU A 1 87 ? -3.625 0.870 16.826 1.00 98.38 87 GLU A C 1
ATOM 690 O O . GLU A 1 87 ? -4.409 -0.032 16.524 1.00 98.38 87 GLU A O 1
ATOM 695 N N . ASN A 1 88 ? -2.870 1.494 15.919 1.00 98.00 88 ASN A N 1
ATOM 696 C CA . ASN A 1 88 ? -2.949 1.214 14.486 1.00 98.00 88 ASN A CA 1
ATOM 697 C C . ASN A 1 88 ? -2.537 -0.229 14.164 1.00 98.00 88 ASN A C 1
ATOM 699 O O . ASN A 1 88 ? -3.240 -0.919 13.427 1.00 98.00 88 ASN A O 1
ATOM 703 N N . ALA A 1 89 ? -1.456 -0.736 14.767 1.00 98.25 89 ALA A N 1
ATOM 704 C CA . ALA A 1 89 ? -1.033 -2.124 14.578 1.00 98.25 89 ALA A CA 1
ATOM 705 C C . ALA A 1 89 ? -2.110 -3.127 15.033 1.00 98.25 89 ALA A C 1
ATOM 707 O O . ALA A 1 89 ? -2.376 -4.108 14.337 1.00 98.25 89 ALA A O 1
ATOM 708 N N . LYS A 1 90 ? -2.777 -2.867 16.167 1.00 98.25 90 LYS A N 1
ATOM 709 C CA . LYS A 1 90 ? -3.904 -3.688 16.643 1.00 98.25 90 LYS A CA 1
ATOM 710 C C . LYS A 1 90 ? -5.113 -3.597 15.718 1.00 98.25 90 LYS A C 1
ATOM 712 O O . LYS A 1 90 ? -5.738 -4.619 15.457 1.00 98.25 90 LYS A O 1
ATOM 717 N N . ALA A 1 91 ? -5.431 -2.404 15.215 1.00 98.00 91 ALA A N 1
ATOM 718 C CA . ALA A 1 91 ? -6.536 -2.204 14.284 1.00 98.00 91 ALA A CA 1
ATOM 719 C C . ALA A 1 91 ? -6.304 -2.961 12.964 1.00 98.00 91 ALA A C 1
ATOM 721 O O . ALA A 1 91 ? -7.207 -3.654 12.488 1.00 98.00 91 ALA A O 1
ATOM 722 N N . ILE A 1 92 ? -5.080 -2.923 12.426 1.00 98.31 92 ILE A N 1
ATOM 723 C CA . ILE A 1 92 ? -4.680 -3.707 11.248 1.00 98.31 92 ILE A CA 1
ATOM 724 C C . ILE A 1 92 ? -4.774 -5.213 11.546 1.00 98.31 92 ILE A C 1
ATOM 726 O O . ILE A 1 92 ? -5.340 -5.960 10.753 1.00 98.31 92 ILE A O 1
ATOM 730 N N . ALA A 1 93 ? -4.305 -5.673 12.706 1.00 97.69 93 ALA A N 1
ATOM 731 C CA . ALA A 1 93 ? -4.348 -7.083 13.109 1.00 97.69 93 ALA A CA 1
ATOM 732 C C . ALA A 1 93 ? -5.679 -7.516 13.767 1.00 97.69 93 ALA A C 1
ATOM 734 O O . ALA A 1 93 ? -5.704 -8.453 14.571 1.00 97.69 93 ALA A O 1
ATOM 735 N N . SER A 1 94 ? -6.789 -6.840 13.452 1.00 97.25 94 SER A N 1
ATOM 736 C CA . SER A 1 94 ? -8.105 -7.163 14.016 1.00 97.25 94 SER A CA 1
ATOM 737 C C . SER A 1 94 ? -8.545 -8.591 13.645 1.00 97.25 94 SER A C 1
ATOM 739 O O . SER A 1 94 ? -8.437 -8.973 12.477 1.00 97.25 94 SER A O 1
ATOM 741 N N . PRO A 1 95 ? -9.097 -9.385 14.587 1.00 98.06 95 PRO A N 1
ATOM 742 C CA . PRO A 1 95 ? -9.565 -10.741 14.303 1.00 98.06 95 PRO A CA 1
ATOM 743 C C . PRO A 1 95 ? -10.563 -10.795 13.142 1.00 98.06 95 PRO A C 1
ATOM 745 O O . PRO A 1 95 ? -11.510 -10.013 13.088 1.00 98.06 95 PRO A O 1
ATOM 748 N N . GLY A 1 96 ? -10.361 -11.742 12.224 1.00 97.38 96 GLY A N 1
ATOM 749 C CA . GLY A 1 96 ? -11.233 -11.927 11.059 1.00 97.38 96 GLY A CA 1
ATOM 750 C C . GLY A 1 96 ? -10.997 -10.940 9.911 1.00 97.38 96 GLY A C 1
ATOM 751 O O . GLY A 1 96 ? -11.687 -11.048 8.899 1.00 97.38 96 GLY A O 1
ATOM 752 N N . LYS A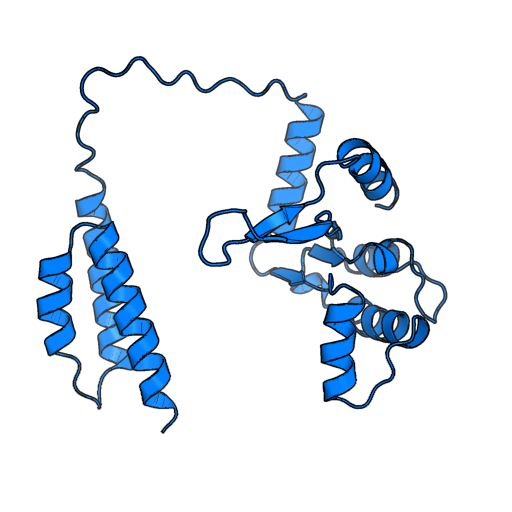 1 97 ? -10.024 -10.025 10.034 1.00 98.25 97 LYS A N 1
ATOM 753 C CA . LYS A 1 97 ? -9.611 -9.115 8.961 1.00 98.25 97 LYS A CA 1
ATOM 754 C C . LYS A 1 97 ? -8.189 -9.398 8.468 1.00 98.25 97 LYS A C 1
ATOM 756 O O . LYS A 1 97 ? -7.388 -10.014 9.168 1.00 98.25 97 LYS A O 1
ATOM 761 N N . GLY A 1 98 ? -7.884 -8.942 7.257 1.00 98.12 98 GLY A N 1
ATOM 762 C CA . GLY A 1 98 ? -6.573 -9.045 6.621 1.00 98.12 98 GLY A CA 1
ATOM 763 C C . GLY A 1 98 ? -6.160 -7.777 5.875 1.00 98.12 98 GLY A C 1
ATOM 764 O O . GLY A 1 98 ? -6.834 -6.749 5.928 1.00 98.12 98 GLY A O 1
ATOM 765 N N . ILE A 1 99 ? -5.034 -7.866 5.165 1.00 98.69 99 ILE A N 1
ATOM 766 C CA . ILE A 1 99 ? -4.460 -6.761 4.392 1.00 98.69 99 ILE A CA 1
ATOM 767 C C . ILE A 1 99 ? -4.628 -7.032 2.897 1.00 98.69 99 ILE A C 1
ATOM 769 O O . ILE A 1 99 ? -4.272 -8.109 2.415 1.00 98.69 99 ILE A O 1
ATOM 773 N N . LEU A 1 100 ? -5.117 -6.038 2.154 1.00 98.44 100 LEU A N 1
ATOM 774 C CA . LEU A 1 100 ? -5.087 -6.036 0.694 1.00 98.44 100 LEU A CA 1
ATOM 775 C C . LEU A 1 100 ? -3.759 -5.435 0.208 1.00 98.44 100 LEU A C 1
ATOM 777 O O . LEU A 1 100 ? -3.520 -4.240 0.358 1.00 98.44 100 LEU A O 1
ATOM 781 N N . ALA A 1 101 ? -2.894 -6.249 -0.391 1.00 98.19 101 ALA A N 1
ATOM 782 C CA . ALA A 1 101 ? -1.666 -5.769 -1.026 1.00 98.19 101 ALA A CA 1
ATOM 783 C C . ALA A 1 101 ? -1.964 -5.313 -2.467 1.00 98.19 101 ALA A C 1
ATOM 785 O O . ALA A 1 101 ? -2.030 -6.142 -3.375 1.00 98.19 101 ALA A O 1
ATOM 786 N N . ALA A 1 102 ? -2.195 -4.010 -2.652 1.00 97.25 102 ALA A N 1
ATOM 787 C CA . ALA A 1 102 ? -2.467 -3.360 -3.940 1.00 97.25 102 ALA A CA 1
ATOM 788 C C . ALA A 1 102 ? -1.333 -2.386 -4.334 1.00 97.25 102 ALA A C 1
ATOM 790 O O . ALA A 1 102 ? -1.550 -1.377 -5.013 1.00 97.25 102 ALA A O 1
ATOM 791 N N . ASP A 1 103 ? -0.113 -2.680 -3.878 1.00 97.50 103 ASP A N 1
ATOM 792 C CA . ASP A 1 103 ? 1.086 -1.854 -3.999 1.00 97.50 103 ASP A CA 1
ATOM 793 C C . ASP A 1 103 ? 1.952 -2.212 -5.211 1.00 97.50 103 ASP A C 1
ATOM 795 O O . ASP A 1 103 ? 3.164 -1.973 -5.233 1.00 97.50 103 ASP A O 1
ATOM 799 N N . GLU A 1 104 ? 1.351 -2.785 -6.257 1.00 96.38 104 GLU A N 1
ATOM 800 C CA . GLU A 1 104 ? 2.104 -3.121 -7.454 1.00 96.38 104 GLU A CA 1
ATOM 801 C C . GLU A 1 104 ? 2.653 -1.870 -8.138 1.00 96.38 104 GLU A C 1
ATOM 803 O O . GLU A 1 104 ? 1.903 -1.034 -8.658 1.00 96.38 104 GLU A O 1
ATOM 808 N N . SER A 1 105 ? 3.985 -1.812 -8.215 1.00 94.81 105 SER A N 1
ATOM 809 C CA . SER A 1 105 ? 4.710 -0.831 -9.018 1.00 94.81 105 SER A CA 1
ATOM 810 C C . SER A 1 105 ? 4.282 -0.884 -10.485 1.00 94.81 105 SER A C 1
ATOM 812 O O . SER A 1 105 ? 3.786 -1.907 -10.969 1.00 94.81 105 SER A O 1
ATOM 814 N N . THR A 1 106 ? 4.549 0.184 -11.239 1.00 95.94 106 THR A N 1
ATOM 815 C CA . THR A 1 106 ? 4.165 0.309 -12.657 1.00 95.94 106 THR A CA 1
ATOM 816 C C . THR A 1 106 ? 4.626 -0.872 -13.517 1.00 95.94 106 THR A C 1
ATOM 818 O O . THR A 1 106 ? 3.883 -1.328 -14.385 1.00 95.94 106 THR A O 1
ATOM 821 N N . GLY A 1 107 ? 5.820 -1.417 -13.258 1.00 95.00 107 GLY A N 1
ATOM 822 C CA . GLY A 1 107 ? 6.323 -2.606 -13.955 1.00 95.00 107 GLY A CA 1
ATOM 823 C C . GLY A 1 107 ? 5.649 -3.912 -13.517 1.00 95.00 107 GLY A C 1
ATOM 824 O O . GLY A 1 107 ? 5.466 -4.815 -14.331 1.00 95.00 107 GLY A O 1
ATOM 825 N N . THR A 1 108 ? 5.245 -4.016 -12.250 1.00 95.94 108 THR A N 1
ATOM 826 C CA . THR A 1 108 ? 4.581 -5.210 -11.702 1.00 95.94 108 THR A CA 1
ATOM 827 C C . THR A 1 108 ? 3.131 -5.296 -12.169 1.00 95.94 108 THR A C 1
ATOM 829 O O . THR A 1 108 ? 2.711 -6.341 -12.665 1.00 95.94 108 THR A O 1
ATOM 832 N N . ILE A 1 109 ? 2.384 -4.189 -12.095 1.00 97.69 109 ILE A N 1
ATOM 833 C CA . ILE A 1 109 ? 0.996 -4.129 -12.576 1.00 97.69 109 ILE A CA 1
ATOM 834 C C . ILE A 1 109 ? 0.918 -4.330 -14.091 1.00 97.69 109 ILE A C 1
ATOM 836 O O . ILE A 1 109 ? -0.015 -4.973 -14.564 1.00 97.69 109 ILE A O 1
ATOM 840 N N . LYS A 1 110 ? 1.945 -3.902 -14.847 1.00 97.75 110 LYS A N 1
ATOM 841 C CA . LYS A 1 110 ? 2.052 -4.198 -16.282 1.00 97.75 110 LYS A CA 1
ATOM 842 C C . LYS A 1 110 ? 1.921 -5.695 -16.554 1.00 97.75 110 LYS A C 1
ATOM 844 O O . LYS A 1 110 ? 1.116 -6.082 -17.384 1.00 97.75 110 LYS A O 1
ATOM 849 N N . L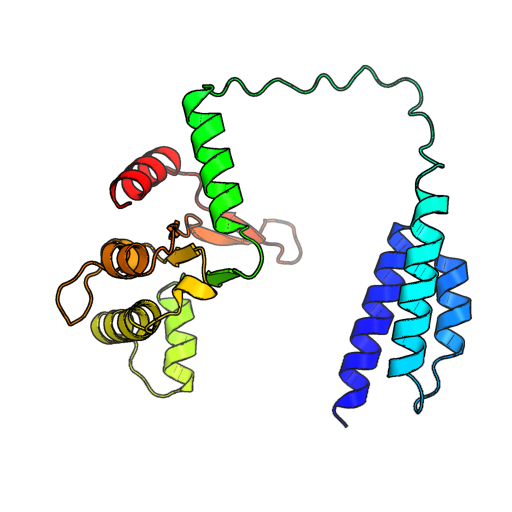YS A 1 111 ? 2.655 -6.539 -15.819 1.00 97.62 111 LYS A N 1
ATOM 850 C CA . LYS A 1 111 ? 2.611 -8.000 -16.002 1.00 97.62 111 LYS A CA 1
ATOM 851 C C . LYS A 1 111 ? 1.215 -8.573 -15.738 1.00 97.62 111 LYS A C 1
ATOM 853 O O . LYS A 1 111 ? 0.807 -9.504 -16.423 1.00 97.62 111 LYS A O 1
ATOM 858 N N . ARG A 1 112 ? 0.486 -8.009 -14.766 1.00 97.31 112 ARG A N 1
ATOM 859 C CA . ARG A 1 112 ? -0.902 -8.397 -14.467 1.00 97.31 112 ARG A CA 1
ATOM 860 C C . ARG A 1 112 ? -1.874 -7.963 -15.566 1.00 97.31 112 ARG A C 1
ATOM 862 O O . ARG A 1 112 ? -2.812 -8.690 -15.861 1.00 97.31 112 ARG A O 1
ATOM 869 N N . PHE A 1 113 ? -1.666 -6.792 -16.163 1.00 98.44 113 PHE A N 1
ATOM 870 C CA . PHE A 1 113 ? -2.507 -6.286 -17.250 1.00 98.44 113 PHE A CA 1
ATOM 871 C C . PHE A 1 113 ? -2.214 -6.987 -18.581 1.00 98.44 113 PHE A C 1
ATOM 873 O O . PHE A 1 113 ? -3.146 -7.358 -19.292 1.00 98.44 113 PHE A O 1
ATOM 880 N N . ASP A 1 114 ? -0.941 -7.266 -18.870 1.00 97.94 114 ASP A N 1
ATOM 881 C CA . ASP A 1 114 ? -0.517 -8.020 -20.052 1.00 97.94 114 ASP A CA 1
ATOM 882 C C . ASP A 1 114 ? -1.182 -9.408 -20.092 1.00 97.94 114 ASP A C 1
ATOM 884 O O . ASP A 1 114 ? -1.600 -9.857 -21.157 1.00 97.94 114 ASP A O 1
ATOM 888 N N . SER A 1 115 ? -1.356 -10.075 -18.940 1.00 97.94 115 SER A N 1
ATOM 889 C CA . SER A 1 115 ? -1.986 -11.404 -18.888 1.00 97.94 115 SER A CA 1
ATOM 890 C C . SER A 1 115 ? -3.486 -11.405 -19.199 1.00 97.94 115 SER A C 1
ATOM 892 O O . SER A 1 115 ? -4.056 -12.474 -19.398 1.00 97.94 115 SER A O 1
ATOM 894 N N . ILE A 1 116 ? -4.129 -10.234 -19.222 1.00 97.88 116 ILE A N 1
ATOM 895 C CA . ILE A 1 116 ? -5.551 -10.062 -19.557 1.00 97.88 116 ILE A CA 1
ATOM 896 C C . ILE A 1 116 ? -5.765 -9.152 -20.778 1.00 97.88 116 ILE A C 1
ATOM 898 O O . ILE A 1 116 ? -6.898 -8.783 -21.072 1.00 97.88 116 ILE A O 1
ATOM 902 N N . GLY A 1 117 ? -4.695 -8.788 -21.493 1.00 97.69 117 GLY A N 1
ATOM 903 C CA . GLY A 1 117 ? -4.774 -7.956 -22.697 1.00 97.69 117 GLY A CA 1
ATOM 904 C C . GLY A 1 117 ? -5.188 -6.502 -22.444 1.00 97.69 117 GLY A C 1
ATOM 905 O O . GLY A 1 117 ? -5.768 -5.878 -23.328 1.00 97.69 117 GLY A O 1
ATOM 906 N N . VAL A 1 118 ? -4.916 -5.961 -21.252 1.00 98.25 118 VAL A N 1
ATOM 907 C CA . VAL A 1 118 ? -5.203 -4.561 -20.901 1.00 98.25 118 VAL A CA 1
ATOM 908 C C . VAL A 1 118 ? -3.943 -3.711 -21.062 1.00 98.25 118 VAL A C 1
ATOM 910 O O . VAL A 1 118 ? -2.847 -4.109 -20.676 1.00 98.25 118 VAL A O 1
ATOM 913 N N . GLU A 1 119 ? -4.084 -2.509 -21.615 1.00 98.00 119 GLU A N 1
ATOM 914 C CA . GLU A 1 119 ? -2.970 -1.568 -21.738 1.00 98.00 119 GLU A CA 1
ATOM 915 C C . GLU A 1 119 ? -2.605 -0.942 -20.379 1.00 98.00 119 GLU A C 1
ATOM 917 O O . GLU A 1 119 ? -3.476 -0.526 -19.611 1.00 98.00 119 GLU A O 1
ATOM 922 N N . ASN A 1 120 ? -1.308 -0.815 -20.079 1.00 98.31 120 ASN A N 1
ATOM 923 C CA . ASN A 1 120 ? -0.824 -0.209 -18.835 1.00 98.31 120 ASN A CA 1
ATOM 924 C C . ASN A 1 120 ? -0.781 1.329 -18.881 1.00 98.31 120 ASN A C 1
ATOM 926 O O . ASN A 1 120 ? 0.289 1.941 -18.853 1.00 98.31 120 ASN A O 1
ATOM 930 N N . THR A 1 121 ? -1.955 1.952 -18.902 1.00 98.12 121 THR A N 1
ATOM 931 C CA . THR A 1 121 ? -2.129 3.408 -18.791 1.00 98.12 121 THR A CA 1
ATOM 932 C C . THR A 1 121 ? -2.456 3.809 -17.352 1.00 98.12 121 THR A C 1
ATOM 934 O O . THR A 1 121 ? -2.951 3.006 -16.561 1.00 98.12 121 THR A O 1
ATOM 937 N N . GLU A 1 122 ? -2.191 5.067 -16.997 1.00 97.31 122 GLU A N 1
ATOM 938 C CA . GLU A 1 122 ? -2.522 5.611 -15.672 1.00 97.31 122 GLU A CA 1
ATOM 939 C C . GLU A 1 122 ? -4.030 5.532 -15.376 1.00 97.31 122 GLU A C 1
ATOM 941 O O . GLU A 1 122 ? -4.423 5.108 -14.292 1.00 97.31 122 GLU A O 1
ATOM 946 N N . ALA A 1 123 ? -4.873 5.813 -16.375 1.00 97.69 123 ALA A N 1
ATOM 947 C CA . ALA A 1 123 ? -6.326 5.701 -16.264 1.00 97.69 123 ALA A CA 1
ATOM 948 C C . ALA A 1 123 ? -6.796 4.259 -15.995 1.00 97.69 123 ALA A C 1
ATOM 950 O O . ALA A 1 123 ? -7.646 4.042 -15.133 1.00 97.69 123 ALA A O 1
ATOM 951 N N . ASN A 1 124 ? -6.216 3.259 -16.672 1.00 98.19 124 ASN A N 1
ATOM 952 C CA . ASN A 1 124 ? -6.554 1.850 -16.429 1.00 98.19 124 ASN A CA 1
ATOM 953 C C . ASN A 1 124 ? -6.097 1.392 -15.041 1.00 98.19 124 ASN A C 1
ATOM 955 O O . ASN A 1 124 ? -6.800 0.640 -14.367 1.00 98.19 124 ASN A O 1
ATOM 959 N N . ARG A 1 125 ? -4.940 1.880 -14.583 1.00 98.38 125 ARG A N 1
ATOM 960 C CA . ARG A 1 125 ? -4.465 1.664 -13.214 1.00 98.38 125 ARG A CA 1
ATOM 961 C C . ARG A 1 125 ? -5.418 2.288 -12.192 1.00 98.38 125 ARG A C 1
ATOM 963 O O . ARG A 1 125 ? -5.794 1.593 -11.251 1.00 98.38 125 ARG A O 1
ATOM 970 N N . ALA A 1 126 ? -5.858 3.529 -12.399 1.00 97.88 126 ALA A N 1
ATOM 971 C CA . ALA A 1 126 ? -6.841 4.192 -11.541 1.00 97.88 126 ALA A CA 1
ATOM 972 C C . ALA A 1 126 ? -8.155 3.405 -11.484 1.00 97.88 126 ALA A C 1
ATOM 974 O O . ALA A 1 126 ? -8.637 3.094 -10.401 1.00 97.88 126 ALA A O 1
ATOM 975 N N . ALA A 1 127 ? -8.705 3.028 -12.641 1.00 98.12 127 ALA A N 1
ATOM 976 C CA . ALA A 1 127 ? -9.952 2.274 -12.734 1.00 98.12 127 ALA A CA 1
ATOM 977 C C . ALA A 1 127 ? -9.859 0.902 -12.048 1.00 98.12 127 ALA A C 1
ATOM 979 O O . ALA A 1 127 ? -10.785 0.491 -11.354 1.00 98.12 127 ALA A O 1
ATOM 980 N N . TYR A 1 128 ? -8.725 0.209 -12.185 1.00 98.31 128 TYR A N 1
ATOM 981 C CA . TYR A 1 128 ? -8.498 -1.057 -11.491 1.00 98.31 128 TYR A CA 1
ATOM 982 C C . TYR A 1 128 ? -8.466 -0.886 -9.965 1.00 98.31 128 TYR A C 1
ATOM 984 O O . TYR A 1 128 ? -9.081 -1.674 -9.252 1.00 98.31 128 TYR A O 1
ATOM 992 N N . ARG A 1 129 ? -7.792 0.148 -9.444 1.00 98.31 129 ARG A N 1
ATOM 993 C CA . ARG A 1 129 ? -7.731 0.388 -7.989 1.00 98.31 129 ARG A CA 1
ATOM 994 C C . ARG A 1 129 ? -9.060 0.897 -7.437 1.00 98.31 129 ARG A C 1
ATOM 996 O O . ARG A 1 129 ? -9.469 0.459 -6.368 1.00 98.31 129 ARG A O 1
ATOM 1003 N N . ASP A 1 130 ? -9.768 1.730 -8.194 1.00 97.94 130 ASP A N 1
ATOM 1004 C CA . ASP A 1 130 ? -11.139 2.139 -7.883 1.00 97.94 130 ASP A CA 1
ATOM 1005 C C . ASP A 1 130 ? -12.066 0.923 -7.756 1.00 97.94 130 ASP A C 1
ATOM 1007 O O . ASP A 1 130 ? -12.772 0.797 -6.758 1.00 97.94 130 ASP A O 1
ATOM 1011 N N . LEU A 1 131 ? -11.994 -0.036 -8.686 1.00 98.00 131 LEU A N 1
ATOM 1012 C CA . LEU A 1 131 ? -12.762 -1.285 -8.615 1.00 98.00 131 LEU A CA 1
ATOM 1013 C C . LEU A 1 131 ? -12.493 -2.062 -7.315 1.00 98.00 131 LEU A C 1
ATOM 1015 O O . LEU A 1 131 ? -13.426 -2.575 -6.692 1.00 98.00 131 LEU A O 1
ATOM 1019 N N . LEU A 1 132 ? -11.234 -2.135 -6.877 1.00 97.75 132 LEU A N 1
ATOM 1020 C CA . LEU A 1 132 ? -10.876 -2.805 -5.625 1.00 97.75 132 LEU A CA 1
ATOM 1021 C C . LEU A 1 132 ? -11.433 -2.060 -4.403 1.00 97.75 132 LEU A C 1
ATOM 1023 O O . LEU A 1 132 ? -12.039 -2.680 -3.530 1.00 97.75 132 LEU A O 1
ATOM 1027 N N . PHE A 1 133 ? -11.251 -0.740 -4.335 1.00 97.62 133 PHE A N 1
ATOM 1028 C CA . PHE A 1 133 ? -11.566 0.048 -3.136 1.00 97.62 133 PHE A CA 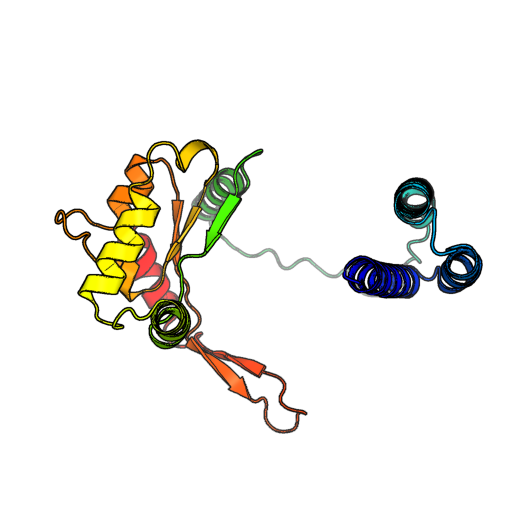1
ATOM 1029 C C . PHE A 1 133 ? -13.048 0.408 -3.004 1.00 97.62 133 PHE A C 1
ATOM 1031 O O . PHE A 1 133 ? -13.506 0.698 -1.905 1.00 97.62 133 PHE A O 1
ATOM 1038 N N . THR A 1 134 ? -13.814 0.352 -4.095 1.00 96.69 134 THR A N 1
ATOM 1039 C CA . THR A 1 134 ? -15.272 0.583 -4.095 1.00 96.69 134 THR A CA 1
ATOM 1040 C C . THR A 1 134 ? -16.094 -0.694 -3.905 1.00 96.69 134 THR A C 1
ATOM 1042 O O . THR A 1 134 ? -17.329 -0.656 -3.928 1.00 96.69 134 THR A O 1
ATOM 1045 N N . SER A 1 135 ? -15.433 -1.837 -3.702 1.00 97.38 135 SER A N 1
ATOM 1046 C CA . SER A 1 135 ? -16.094 -3.110 -3.419 1.00 97.38 135 SER A CA 1
ATOM 1047 C C . SER A 1 135 ? -16.859 -3.036 -2.092 1.00 97.38 135 SER A C 1
ATOM 1049 O O . SER A 1 135 ? -16.279 -3.107 -1.015 1.00 97.38 135 SER A O 1
ATOM 1051 N N . LYS A 1 136 ? -18.184 -2.893 -2.167 1.00 95.50 136 LYS A N 1
ATOM 1052 C CA . LYS A 1 136 ? -19.040 -2.653 -0.995 1.00 95.50 136 LYS A CA 1
ATOM 1053 C C . LYS A 1 136 ? -18.897 -3.742 0.067 1.00 95.50 136 LYS A C 1
ATOM 1055 O O . LYS A 1 136 ? -19.077 -4.924 -0.226 1.00 95.50 136 LYS A O 1
ATOM 1060 N N . GLY A 1 137 ? -18.654 -3.333 1.311 1.00 94.75 137 GLY A N 1
ATOM 1061 C CA . GLY A 1 137 ? -18.569 -4.237 2.458 1.00 94.75 137 GLY A CA 1
ATOM 1062 C C . GLY A 1 137 ? -17.225 -4.953 2.596 1.00 94.75 137 GLY A C 1
ATOM 1063 O O . GLY A 1 137 ? -17.065 -5.754 3.524 1.00 94.75 137 GLY A O 1
ATOM 1064 N N . ILE A 1 138 ? -16.249 -4.656 1.727 1.00 97.00 138 ILE A N 1
ATOM 1065 C CA . ILE A 1 138 ? -14.894 -5.215 1.799 1.00 97.00 138 ILE A CA 1
ATOM 1066 C C . ILE A 1 138 ? -14.210 -4.885 3.134 1.00 97.00 138 ILE A C 1
ATOM 1068 O O . ILE A 1 138 ? -13.468 -5.716 3.661 1.00 97.00 138 ILE A O 1
ATOM 1072 N N . GLY A 1 139 ? -14.547 -3.747 3.754 1.00 97.19 139 GLY A N 1
ATOM 1073 C CA . GLY A 1 139 ? -14.052 -3.345 5.075 1.00 97.19 139 GLY A CA 1
ATOM 1074 C C . GLY A 1 139 ? -14.402 -4.298 6.224 1.00 97.19 139 GLY A C 1
ATOM 1075 O O . GLY A 1 139 ? -13.787 -4.251 7.293 1.00 97.19 139 GLY A O 1
ATOM 1076 N N . SER A 1 140 ? -15.353 -5.217 6.020 1.00 97.81 140 SER A N 1
ATOM 1077 C CA . SER A 1 140 ? -15.654 -6.286 6.987 1.00 97.81 140 SER A CA 1
ATOM 1078 C C . SER A 1 140 ? -14.529 -7.317 7.085 1.00 97.81 140 SER A C 1
ATOM 1080 O O . SER A 1 140 ? -14.363 -7.933 8.134 1.00 97.81 140 SER A O 1
ATOM 1082 N N . TYR A 1 141 ? -13.747 -7.473 6.014 1.00 98.12 141 TYR A N 1
ATOM 1083 C CA . TYR A 1 141 ? -12.701 -8.489 5.878 1.00 98.12 141 TYR A CA 1
ATOM 1084 C C . TYR A 1 141 ? -11.310 -7.888 5.704 1.00 98.12 141 TYR A C 1
ATOM 1086 O O . TYR A 1 141 ? -10.317 -8.574 5.919 1.00 98.12 141 TYR A O 1
ATOM 1094 N N . ILE A 1 142 ? -11.220 -6.620 5.309 1.00 98.44 142 ILE A N 1
ATOM 1095 C CA . ILE A 1 142 ? -9.958 -5.923 5.092 1.00 98.44 142 ILE A CA 1
ATOM 1096 C C . ILE A 1 142 ? -9.840 -4.797 6.113 1.00 98.44 142 ILE A C 1
ATOM 1098 O O . ILE A 1 142 ? -10.729 -3.961 6.242 1.00 98.44 142 ILE A O 1
ATOM 1102 N N . SER A 1 143 ? -8.753 -4.804 6.875 1.00 98.38 143 SER A N 1
ATOM 1103 C CA . SER A 1 143 ? -8.425 -3.780 7.873 1.00 98.38 143 SER A CA 1
ATOM 1104 C C . SER A 1 143 ? -7.425 -2.760 7.343 1.00 98.38 143 SER A C 1
ATOM 1106 O O . SER A 1 143 ? -7.427 -1.621 7.798 1.00 98.38 143 SER A O 1
ATOM 1108 N N . GLY A 1 144 ? -6.591 -3.144 6.375 1.00 98.44 144 GLY A N 1
ATOM 1109 C CA . GLY A 1 144 ? -5.628 -2.251 5.744 1.00 98.44 144 GLY A CA 1
ATOM 1110 C C . GLY A 1 144 ? -5.403 -2.570 4.271 1.00 98.44 144 GLY A C 1
ATOM 1111 O O . GLY A 1 144 ? -5.582 -3.710 3.839 1.00 98.44 144 GLY A O 1
ATOM 1112 N N . ALA A 1 145 ? -4.995 -1.568 3.499 1.00 98.62 145 ALA A N 1
ATOM 1113 C CA . ALA A 1 145 ? -4.630 -1.732 2.096 1.00 98.62 145 ALA A CA 1
ATOM 1114 C C . ALA A 1 145 ? -3.294 -1.045 1.805 1.00 98.62 145 ALA A C 1
ATOM 1116 O O . ALA A 1 145 ? -3.151 0.150 2.050 1.00 98.62 145 ALA A O 1
ATOM 1117 N N . ILE A 1 146 ? -2.320 -1.794 1.287 1.00 98.56 146 ILE A N 1
ATOM 1118 C CA . ILE A 1 146 ? -0.999 -1.264 0.926 1.00 98.56 146 ILE A CA 1
ATOM 1119 C C . ILE A 1 146 ? -1.089 -0.690 -0.485 1.00 98.56 146 ILE A C 1
ATOM 1121 O O . ILE A 1 146 ? -1.523 -1.382 -1.406 1.00 98.56 146 ILE A O 1
ATOM 1125 N N . LEU A 1 147 ? -0.687 0.566 -0.644 1.00 98.44 147 LEU A N 1
ATOM 1126 C CA . LEU A 1 147 ? -0.734 1.322 -1.887 1.00 98.44 147 LEU A CA 1
ATOM 1127 C C . LEU A 1 147 ? 0.664 1.526 -2.462 1.00 98.44 147 LEU A C 1
ATOM 1129 O O . LEU A 1 147 ? 1.663 1.575 -1.741 1.00 98.44 147 LEU A O 1
ATOM 1133 N N . PHE A 1 148 ? 0.714 1.709 -3.779 1.00 98.12 148 PHE A N 1
ATOM 1134 C CA . PHE A 1 148 ? 1.864 2.300 -4.448 1.00 98.12 148 PHE A CA 1
ATOM 1135 C C . PHE A 1 148 ? 1.747 3.830 -4.412 1.00 98.12 148 PHE A C 1
ATOM 1137 O O . PHE A 1 148 ? 0.637 4.364 -4.379 1.00 98.12 148 PHE A O 1
ATOM 1144 N N . GLU A 1 149 ? 2.878 4.535 -4.451 1.00 97.44 149 GLU A N 1
ATOM 1145 C CA . GLU A 1 149 ? 2.933 6.000 -4.338 1.00 97.44 149 GLU A CA 1
ATOM 1146 C C . GLU A 1 149 ? 2.035 6.713 -5.358 1.00 97.44 149 GLU A C 1
ATOM 1148 O O . GLU A 1 149 ? 1.316 7.638 -4.992 1.00 97.44 149 GLU A O 1
ATOM 1153 N N . GLU A 1 150 ? 1.980 6.223 -6.603 1.00 97.56 150 GLU A N 1
ATOM 1154 C CA . GLU A 1 150 ? 1.051 6.741 -7.618 1.00 97.56 150 GLU A CA 1
ATOM 1155 C C . GLU A 1 150 ? -0.397 6.721 -7.107 1.00 97.56 150 GLU A C 1
ATOM 1157 O O . GLU A 1 150 ? -1.076 7.738 -7.155 1.00 97.56 150 GLU A O 1
ATOM 1162 N N . THR A 1 151 ? -0.851 5.590 -6.559 1.00 97.88 151 THR A N 1
ATOM 1163 C CA . THR A 1 151 ? -2.230 5.387 -6.095 1.00 97.88 151 THR A CA 1
ATOM 1164 C C . THR A 1 151 ? -2.562 6.213 -4.854 1.00 97.88 151 THR A C 1
ATOM 1166 O O . THR A 1 151 ? -3.695 6.673 -4.735 1.00 97.88 151 THR A O 1
ATOM 1169 N N . LEU A 1 152 ? -1.598 6.438 -3.955 1.00 98.19 152 LEU A N 1
ATOM 1170 C CA . LEU A 1 152 ? -1.793 7.255 -2.751 1.00 98.19 152 LEU A CA 1
ATOM 1171 C C . LEU A 1 152 ? -2.250 8.681 -3.100 1.00 98.19 152 LEU A C 1
ATOM 1173 O O . LEU A 1 152 ? -3.156 9.217 -2.462 1.00 98.19 152 LEU A O 1
ATOM 1177 N N . PHE A 1 153 ? -1.665 9.266 -4.148 1.00 97.75 153 PHE A N 1
ATOM 1178 C CA . PHE A 1 153 ? -1.986 10.616 -4.623 1.00 97.75 153 PHE A CA 1
ATOM 1179 C C . PHE A 1 153 ? -2.994 10.640 -5.785 1.00 97.75 153 PHE A C 1
ATOM 1181 O O . PHE A 1 153 ? -3.354 11.713 -6.274 1.00 97.75 153 PHE A O 1
ATOM 1188 N N . GLN A 1 154 ? -3.473 9.474 -6.225 1.00 96.31 154 GLN A N 1
ATOM 1189 C CA . GLN A 1 154 ? -4.405 9.354 -7.340 1.00 96.31 154 GLN A CA 1
ATOM 1190 C C . GLN A 1 154 ? -5.855 9.607 -6.915 1.00 96.31 154 GLN A C 1
ATOM 1192 O O . GLN A 1 154 ? -6.267 9.408 -5.765 1.00 96.31 154 GLN A O 1
ATOM 1197 N N . LYS A 1 155 ? -6.666 9.998 -7.898 1.00 97.19 155 LYS A N 1
ATOM 1198 C CA . LYS A 1 155 ? -8.125 10.029 -7.796 1.00 97.19 155 LYS A CA 1
ATOM 1199 C C . LYS A 1 155 ? -8.735 8.895 -8.607 1.00 97.19 155 LYS A C 1
ATOM 1201 O O . LYS A 1 155 ? -8.223 8.525 -9.660 1.00 97.19 155 LYS A O 1
ATOM 1206 N N . SER A 1 156 ? -9.850 8.371 -8.128 1.00 95.50 156 SER A N 1
ATOM 1207 C CA . SER A 1 156 ? -10.695 7.470 -8.895 1.00 95.50 156 SER A CA 1
ATOM 1208 C C . SER A 1 156 ? -11.235 8.148 -10.159 1.00 95.50 156 SER A C 1
ATOM 1210 O O . SER A 1 156 ? -11.285 9.383 -10.232 1.00 95.50 156 SER A O 1
ATOM 1212 N N . PRO A 1 157 ? -11.751 7.371 -11.128 1.00 96.06 157 PRO A N 1
ATOM 1213 C CA . PRO A 1 157 ? -12.515 7.917 -12.252 1.00 96.06 157 PRO A CA 1
ATOM 1214 C C . PRO A 1 157 ? -13.721 8.775 -11.823 1.00 96.06 157 PRO A C 1
ATOM 1216 O O . PRO A 1 157 ? -14.150 9.648 -12.572 1.00 96.06 157 PRO A O 1
ATOM 1219 N N . SER A 1 158 ? -14.249 8.569 -10.609 1.00 93.38 158 SER A N 1
ATOM 1220 C CA . SER A 1 158 ? -15.312 9.391 -10.009 1.00 93.38 158 SER A CA 1
ATOM 1221 C C . SER A 1 158 ? -14.812 10.686 -9.346 1.00 93.38 158 SER A C 1
ATOM 1223 O O . SER A 1 158 ? -15.613 11.461 -8.830 1.00 93.38 158 SER A O 1
ATOM 1225 N N . GLY A 1 159 ? -13.499 10.940 -9.347 1.00 95.88 159 GLY A N 1
ATOM 1226 C CA . GLY A 1 159 ? -12.871 12.146 -8.800 1.00 95.88 159 GLY A CA 1
ATOM 1227 C C . GLY A 1 159 ? -12.592 12.113 -7.291 1.00 95.88 159 GLY A C 1
ATOM 1228 O O . GLY A 1 159 ? -12.036 13.078 -6.759 1.00 95.88 159 GLY A O 1
ATOM 1229 N N . THR A 1 160 ? -12.932 11.021 -6.603 1.00 96.62 160 THR A N 1
ATOM 1230 C CA . THR A 1 160 ? -12.666 10.826 -5.166 1.00 96.62 160 THR A CA 1
ATOM 1231 C C . THR A 1 160 ? -11.225 10.359 -4.967 1.00 96.62 160 THR A C 1
ATOM 1233 O O . THR A 1 160 ? -10.711 9.602 -5.783 1.00 96.62 160 THR A O 1
ATOM 1236 N N . SER A 1 161 ? -10.528 10.793 -3.914 1.00 97.81 161 SER A N 1
ATOM 1237 C CA . SER A 1 161 ? -9.179 10.268 -3.651 1.00 97.81 161 SER A CA 1
ATOM 1238 C C . SER A 1 161 ? -9.235 8.787 -3.265 1.00 97.81 161 SER A C 1
ATOM 1240 O O . SER A 1 161 ? -10.144 8.361 -2.549 1.00 97.81 161 SER A O 1
ATOM 1242 N N . MET A 1 162 ? -8.243 8.001 -3.694 1.00 98.00 162 MET A N 1
ATOM 1243 C CA . MET A 1 162 ? -8.174 6.569 -3.358 1.00 98.00 162 MET A CA 1
ATOM 1244 C C . MET A 1 162 ? -8.131 6.338 -1.840 1.00 98.00 162 MET A C 1
ATOM 1246 O O . MET A 1 162 ? -8.799 5.448 -1.319 1.00 98.00 162 MET A O 1
ATOM 1250 N N . VAL A 1 163 ? -7.420 7.208 -1.117 1.00 98.12 163 VAL A N 1
ATOM 1251 C CA . VAL A 1 163 ? -7.371 7.223 0.353 1.00 98.12 163 VAL A CA 1
ATOM 1252 C C . VAL A 1 163 ? -8.763 7.386 0.966 1.00 98.12 163 VAL A C 1
ATOM 1254 O O . VAL A 1 163 ? -9.096 6.700 1.932 1.00 98.12 163 VAL A O 1
ATOM 1257 N N . GLN A 1 164 ? -9.603 8.267 0.412 1.00 97.94 164 GLN A N 1
ATOM 1258 C CA . GLN A 1 164 ? -10.945 8.484 0.947 1.00 97.94 164 GLN A CA 1
ATOM 1259 C C . GLN A 1 164 ? -11.854 7.275 0.705 1.00 97.94 164 GLN A C 1
ATOM 1261 O O . GLN A 1 164 ? -12.658 6.950 1.575 1.00 97.94 164 GLN A O 1
ATOM 1266 N N . LEU A 1 165 ? -11.706 6.581 -0.430 1.00 97.75 165 LEU A N 1
ATOM 1267 C CA . LEU A 1 165 ? -12.447 5.343 -0.698 1.00 97.75 165 LEU A CA 1
ATOM 1268 C C . LEU A 1 165 ? -12.159 4.277 0.367 1.00 97.75 165 LEU A C 1
ATOM 1270 O O . LEU A 1 165 ? -13.093 3.705 0.922 1.00 97.75 165 LEU A O 1
ATOM 1274 N N . LEU A 1 166 ? -10.885 4.085 0.722 1.00 98.06 166 LEU A N 1
ATOM 1275 C CA . LEU A 1 166 ? -10.482 3.166 1.790 1.00 98.06 166 LEU A CA 1
ATOM 1276 C C . LEU A 1 166 ? -11.056 3.576 3.152 1.00 98.06 166 LEU A C 1
ATOM 1278 O O . LEU A 1 166 ? -11.653 2.756 3.850 1.00 98.06 166 LEU A O 1
ATOM 1282 N N . LYS A 1 167 ? -10.929 4.860 3.511 1.00 97.31 167 LYS A N 1
ATOM 1283 C CA . LYS A 1 167 ? -11.431 5.390 4.789 1.00 97.31 167 LYS A CA 1
ATOM 1284 C C . LYS A 1 167 ? -12.946 5.240 4.927 1.00 97.31 167 LYS A C 1
ATOM 1286 O O . LYS A 1 167 ? -13.418 4.934 6.019 1.00 97.31 167 LYS A O 1
ATOM 1291 N N . ASN A 1 168 ? -13.699 5.392 3.837 1.00 96.38 168 ASN A N 1
ATOM 1292 C CA . ASN A 1 168 ? -15.153 5.208 3.831 1.00 96.38 168 ASN A CA 1
ATOM 1293 C C . ASN A 1 168 ? -15.575 3.767 4.171 1.00 96.38 168 ASN A C 1
ATOM 1295 O O . ASN A 1 168 ? -16.630 3.572 4.767 1.00 96.38 168 ASN A O 1
ATOM 1299 N N . GLU A 1 169 ? -14.750 2.775 3.836 1.00 96.50 169 GLU A N 1
ATOM 1300 C CA . GLU A 1 169 ? -14.958 1.363 4.192 1.00 96.50 169 GLU A CA 1
ATOM 1301 C C . GLU A 1 169 ? -14.265 0.982 5.520 1.00 96.50 169 GLU A C 1
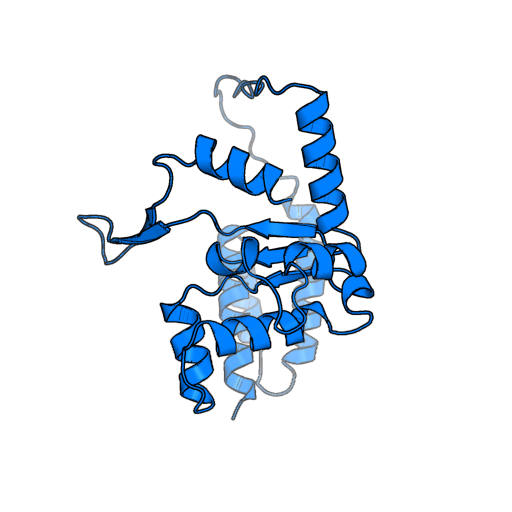ATOM 1303 O O . GLU A 1 169 ? -14.279 -0.178 5.924 1.00 96.50 169 GLU A O 1
ATOM 1308 N N . GLY A 1 170 ? -13.658 1.936 6.237 1.00 96.94 170 GLY A N 1
ATOM 1309 C CA . GLY A 1 170 ? -12.943 1.668 7.489 1.00 96.94 170 GLY A CA 1
ATOM 1310 C C . GLY A 1 170 ? -11.627 0.904 7.300 1.00 96.94 170 GLY A C 1
ATOM 1311 O O . GLY A 1 170 ? -11.213 0.163 8.193 1.00 96.94 170 GLY A O 1
ATOM 1312 N N . ILE A 1 171 ? -10.988 1.064 6.139 1.00 98.50 171 ILE A N 1
ATOM 1313 C CA . ILE A 1 171 ? -9.714 0.435 5.782 1.00 98.50 171 ILE A CA 1
ATOM 1314 C C . ILE A 1 171 ? -8.585 1.440 5.993 1.00 98.50 171 ILE A C 1
ATOM 1316 O O . ILE A 1 171 ? -8.646 2.569 5.504 1.00 98.50 171 ILE A O 1
ATOM 1320 N N . ILE A 1 172 ? -7.537 1.018 6.698 1.00 98.56 172 ILE A N 1
ATOM 1321 C CA . ILE A 1 172 ? -6.353 1.830 6.982 1.00 98.56 172 ILE A CA 1
ATOM 1322 C C . ILE A 1 172 ? -5.450 1.867 5.735 1.00 98.56 172 ILE A C 1
ATOM 1324 O O . ILE A 1 172 ? -4.991 0.809 5.286 1.00 98.56 172 ILE A O 1
ATOM 1328 N N . PRO A 1 173 ? -5.174 3.048 5.155 1.00 98.56 173 PRO A N 1
ATOM 1329 C CA . PRO A 1 173 ? -4.210 3.176 4.069 1.00 98.56 173 PRO A CA 1
ATOM 1330 C C . PRO A 1 173 ? -2.796 2.840 4.552 1.00 98.56 173 PRO A C 1
ATOM 1332 O O . PRO A 1 173 ? -2.363 3.264 5.620 1.00 98.56 173 PRO A O 1
ATOM 1335 N N . GLY A 1 174 ? -2.070 2.067 3.755 1.00 98.44 174 GLY A N 1
ATOM 1336 C CA . GLY A 1 174 ? -0.648 1.794 3.923 1.00 98.44 174 GLY A CA 1
ATOM 1337 C C . GLY A 1 174 ? 0.112 2.147 2.650 1.00 98.44 174 GLY A C 1
ATOM 1338 O O . GLY A 1 174 ? -0.473 2.233 1.573 1.00 98.44 174 GLY A O 1
ATOM 1339 N N . ILE A 1 175 ? 1.425 2.328 2.753 1.00 98.44 175 ILE A N 1
ATOM 1340 C CA . ILE A 1 175 ? 2.275 2.752 1.636 1.00 98.44 175 ILE A CA 1
ATOM 1341 C C . ILE A 1 175 ? 3.509 1.858 1.526 1.00 98.44 175 ILE A C 1
ATOM 1343 O O . ILE A 1 175 ? 4.182 1.565 2.516 1.00 98.44 175 ILE A O 1
ATOM 1347 N N . LYS A 1 176 ? 3.825 1.434 0.302 1.00 97.75 176 LYS A N 1
ATOM 1348 C CA . LYS A 1 176 ? 5.108 0.815 -0.030 1.00 97.75 176 LYS A CA 1
ATOM 1349 C C . LYS A 1 176 ? 6.196 1.885 -0.102 1.00 97.75 176 LYS A C 1
ATOM 1351 O O . LYS A 1 176 ? 6.105 2.801 -0.913 1.00 97.75 176 LYS A O 1
ATOM 1356 N N . VAL A 1 177 ? 7.242 1.748 0.715 1.00 97.81 177 VAL A N 1
ATOM 1357 C CA . VAL A 1 177 ? 8.311 2.762 0.836 1.00 97.81 177 VAL A CA 1
ATOM 1358 C C . VAL A 1 177 ? 9.664 2.344 0.247 1.00 97.81 177 VAL A C 1
ATOM 1360 O O . VAL A 1 177 ? 10.547 3.196 0.075 1.00 97.81 177 VAL A O 1
ATOM 1363 N N . ASP A 1 178 ? 9.843 1.056 -0.071 1.00 96.88 178 ASP A N 1
ATOM 1364 C CA . ASP A 1 178 ? 11.064 0.562 -0.709 1.00 96.88 178 ASP A CA 1
ATOM 1365 C C . ASP A 1 178 ? 11.203 1.068 -2.152 1.00 96.88 178 ASP A C 1
ATOM 1367 O O . ASP A 1 178 ? 10.222 1.336 -2.844 1.00 96.88 178 ASP A O 1
ATOM 1371 N N . LYS A 1 179 ? 12.450 1.197 -2.610 1.00 94.44 179 LYS A N 1
ATOM 1372 C CA . LYS A 1 179 ? 12.812 1.611 -3.973 1.00 94.44 179 LYS A CA 1
ATOM 1373 C C . LYS A 1 179 ? 13.327 0.427 -4.805 1.00 94.44 179 LYS A C 1
ATOM 1375 O O . LYS A 1 179 ? 14.136 0.613 -5.712 1.00 94.44 179 LYS A O 1
ATOM 1380 N N . GLY A 1 180 ? 12.857 -0.788 -4.511 1.00 93.56 180 GLY A N 1
ATOM 1381 C CA . GLY A 1 180 ? 13.239 -2.006 -5.223 1.00 93.56 180 GLY A CA 1
ATOM 1382 C C . GLY A 1 180 ? 14.515 -2.674 -4.707 1.00 93.56 180 GLY A C 1
ATOM 1383 O O . GLY A 1 180 ? 14.995 -2.399 -3.607 1.00 93.56 180 GLY A O 1
ATOM 1384 N N . LEU A 1 181 ? 15.032 -3.602 -5.515 1.00 95.12 181 LEU A N 1
ATOM 1385 C CA . LEU A 1 181 ? 16.117 -4.514 -5.157 1.00 95.12 181 LEU A CA 1
ATOM 1386 C C . LEU A 1 181 ? 17.394 -4.213 -5.950 1.00 95.12 181 LEU A C 1
ATOM 1388 O O . LEU A 1 181 ? 17.329 -3.918 -7.142 1.00 95.12 181 LEU A O 1
ATOM 1392 N N . ALA A 1 182 ? 18.549 -4.381 -5.309 1.00 95.94 182 ALA A N 1
ATOM 1393 C CA . ALA A 1 182 ? 19.869 -4.363 -5.933 1.00 95.94 182 ALA A CA 1
ATOM 1394 C C . ALA A 1 182 ? 20.640 -5.644 -5.595 1.00 95.94 182 ALA A C 1
ATOM 1396 O O . ALA A 1 182 ? 20.506 -6.180 -4.497 1.00 95.94 182 ALA A O 1
ATOM 1397 N N . THR A 1 183 ? 21.447 -6.145 -6.532 1.00 97.50 183 THR A N 1
ATOM 1398 C CA . THR A 1 183 ? 22.305 -7.313 -6.284 1.00 97.50 183 THR A CA 1
ATOM 1399 C C . THR A 1 183 ? 23.414 -6.957 -5.299 1.00 97.50 183 THR A C 1
ATOM 1401 O O . THR A 1 183 ? 24.093 -5.946 -5.476 1.00 97.50 183 THR A O 1
ATOM 1404 N N . LEU A 1 184 ? 23.614 -7.801 -4.288 1.00 97.19 184 LEU A N 1
ATOM 1405 C CA . LEU A 1 184 ? 24.713 -7.687 -3.338 1.00 97.19 184 LEU A CA 1
ATOM 1406 C C . LEU A 1 184 ? 26.032 -8.109 -4.009 1.00 97.19 184 LEU A C 1
ATOM 1408 O O . LEU A 1 184 ? 26.159 -9.266 -4.424 1.00 97.19 184 LEU A O 1
ATOM 1412 N N . PRO A 1 185 ? 27.027 -7.209 -4.132 1.00 96.56 185 PRO A N 1
ATOM 1413 C CA . PRO A 1 185 ? 28.306 -7.554 -4.743 1.00 96.56 185 PRO A CA 1
ATOM 1414 C C . PRO A 1 185 ? 28.999 -8.700 -3.998 1.00 96.56 185 PRO A C 1
ATOM 1416 O O . PRO A 1 185 ? 29.117 -8.668 -2.776 1.00 96.56 185 PRO A O 1
ATOM 1419 N N . GLY A 1 186 ? 29.489 -9.696 -4.741 1.00 96.75 186 GLY A N 1
ATOM 1420 C CA . GLY A 1 186 ? 30.207 -10.842 -4.171 1.00 96.75 186 GLY A CA 1
ATOM 1421 C C . GLY A 1 186 ? 29.321 -11.976 -3.643 1.00 96.75 186 GLY A C 1
ATOM 1422 O O . GLY A 1 186 ? 29.836 -12.868 -2.977 1.00 96.75 186 GLY A O 1
ATOM 1423 N N . THR A 1 187 ? 28.021 -11.959 -3.947 1.00 97.69 187 THR A N 1
ATOM 1424 C CA . THR A 1 187 ? 27.065 -13.025 -3.599 1.00 97.69 187 THR A CA 1
ATOM 1425 C C . THR A 1 187 ? 26.554 -13.748 -4.850 1.00 97.69 187 THR A C 1
ATOM 1427 O O . THR A 1 187 ? 26.717 -13.248 -5.967 1.00 97.69 187 THR A O 1
ATOM 1430 N N . ASP A 1 188 ? 25.920 -14.911 -4.671 1.00 96.94 188 ASP A N 1
ATOM 1431 C CA . ASP A 1 188 ? 25.209 -15.628 -5.740 1.00 96.94 188 ASP A CA 1
ATOM 1432 C C . ASP A 1 188 ? 23.816 -15.018 -5.950 1.00 96.94 188 ASP A C 1
ATOM 1434 O O . ASP A 1 188 ? 22.792 -15.544 -5.520 1.00 96.94 188 ASP A O 1
ATOM 1438 N N . ASP A 1 189 ? 23.801 -13.826 -6.546 1.00 96.12 189 ASP A N 1
ATOM 1439 C CA . ASP A 1 189 ? 22.586 -13.089 -6.886 1.00 96.12 189 ASP A CA 1
ATOM 1440 C C . ASP A 1 189 ? 21.663 -12.716 -5.705 1.00 96.12 189 ASP A C 1
ATOM 1442 O O . ASP A 1 189 ? 20.517 -12.304 -5.929 1.00 96.12 189 ASP A O 1
ATOM 1446 N N . GLU A 1 190 ? 22.160 -12.740 -4.463 1.00 97.81 190 GLU A N 1
ATOM 1447 C CA . GLU A 1 190 ? 21.416 -12.250 -3.299 1.00 97.81 190 GLU A CA 1
ATOM 1448 C C . GLU A 1 190 ? 21.073 -10.761 -3.460 1.00 97.81 190 GLU A C 1
ATOM 1450 O O . GLU A 1 190 ? 21.800 -9.983 -4.090 1.00 97.81 190 GLU A O 1
ATOM 1455 N N . LYS A 1 191 ? 19.921 -10.346 -2.921 1.00 97.12 191 LYS A N 1
ATOM 1456 C CA . LYS A 1 191 ? 19.365 -9.004 -3.135 1.00 97.12 191 LYS A CA 1
ATOM 1457 C C . LYS A 1 191 ? 19.295 -8.207 -1.836 1.00 97.12 191 LYS A C 1
ATOM 1459 O O . LYS A 1 191 ? 18.845 -8.716 -0.815 1.00 97.12 191 LYS A O 1
ATOM 1464 N N . ALA A 1 192 ? 19.663 -6.932 -1.909 1.00 97.31 192 ALA A N 1
ATOM 1465 C CA . ALA A 1 192 ? 19.393 -5.928 -0.889 1.00 97.31 192 ALA A CA 1
ATOM 1466 C C . ALA A 1 192 ? 18.245 -5.016 -1.328 1.00 97.31 192 ALA A C 1
ATOM 1468 O O . ALA A 1 192 ? 18.118 -4.686 -2.508 1.00 97.31 192 ALA A O 1
ATOM 1469 N N . THR A 1 193 ? 17.432 -4.576 -0.372 1.00 97.00 193 THR A N 1
ATOM 1470 C CA . THR A 1 193 ? 16.347 -3.619 -0.609 1.00 97.00 193 THR A CA 1
ATOM 1471 C C . THR A 1 193 ? 16.855 -2.191 -0.441 1.00 97.00 193 THR A C 1
ATOM 1473 O O . THR A 1 193 ? 17.485 -1.865 0.564 1.00 97.00 193 THR A O 1
ATOM 1476 N N . LEU A 1 194 ? 16.563 -1.329 -1.412 1.00 96.56 194 LEU A N 1
ATOM 1477 C CA . LEU A 1 194 ? 16.922 0.089 -1.385 1.00 96.56 194 LEU A CA 1
ATOM 1478 C C . LEU A 1 194 ? 15.759 0.951 -0.874 1.00 96.56 194 LEU A C 1
ATOM 1480 O O . LEU A 1 194 ? 14.603 0.530 -0.902 1.00 96.56 194 LEU A O 1
ATOM 1484 N N . GLY A 1 195 ? 16.043 2.193 -0.463 1.00 96.69 195 GLY A N 1
ATOM 1485 C CA . GLY A 1 195 ? 14.997 3.180 -0.146 1.00 96.69 195 GLY A CA 1
ATOM 1486 C C . GLY A 1 195 ? 15.200 4.027 1.109 1.00 96.69 195 GLY A C 1
ATOM 1487 O O . GLY A 1 195 ? 14.316 4.821 1.423 1.00 96.69 195 GLY A O 1
ATOM 1488 N N . LEU A 1 196 ? 16.324 3.884 1.817 1.00 98.25 196 LEU A N 1
ATOM 1489 C CA . LEU A 1 196 ? 16.590 4.652 3.042 1.00 98.25 196 LEU A CA 1
ATOM 1490 C C . LEU A 1 196 ? 16.840 6.145 2.772 1.00 98.25 196 LEU A C 1
ATOM 1492 O O . LEU A 1 196 ? 16.473 6.981 3.595 1.00 98.25 196 LEU A O 1
ATOM 1496 N N . ASP A 1 197 ? 17.385 6.487 1.603 1.00 97.06 197 ASP A N 1
ATOM 1497 C CA . ASP A 1 197 ? 17.644 7.876 1.219 1.00 97.06 197 ASP A CA 1
ATOM 1498 C C . ASP A 1 197 ? 16.335 8.676 1.108 1.00 97.06 197 ASP A C 1
ATOM 1500 O O . ASP A 1 197 ? 15.474 8.389 0.258 1.00 97.06 197 ASP A O 1
ATOM 1504 N N . GLY A 1 198 ? 16.200 9.682 1.979 1.00 97.19 198 GLY A N 1
ATOM 1505 C CA . GLY A 1 198 ? 15.018 10.542 2.094 1.00 97.19 198 GLY A CA 1
ATOM 1506 C C . GLY A 1 198 ? 13.786 9.843 2.680 1.00 97.19 198 GLY A C 1
ATOM 1507 O O . GLY A 1 198 ? 12.658 10.268 2.439 1.00 97.19 198 GLY A O 1
ATOM 1508 N N . LEU A 1 199 ? 13.950 8.701 3.361 1.00 97.94 199 LEU A N 1
ATOM 1509 C CA . LEU A 1 199 ? 12.813 7.935 3.879 1.00 97.94 199 LEU A CA 1
ATOM 1510 C C . LEU A 1 199 ? 12.026 8.706 4.948 1.00 97.94 199 LEU A C 1
ATOM 1512 O O . LEU A 1 199 ? 10.802 8.631 4.958 1.00 97.94 199 LEU A O 1
ATOM 1516 N N . ALA A 1 200 ? 12.705 9.451 5.823 1.00 97.50 200 ALA A N 1
ATOM 1517 C CA . ALA A 1 200 ? 12.057 10.175 6.915 1.00 97.50 200 ALA A CA 1
ATOM 1518 C C . ALA A 1 200 ? 11.108 11.266 6.395 1.00 97.50 200 ALA A C 1
ATOM 1520 O O . ALA A 1 200 ? 9.967 11.358 6.845 1.00 97.50 200 ALA A O 1
ATOM 1521 N N . GLU A 1 201 ? 11.555 12.047 5.413 1.00 97.75 201 GLU A N 1
ATOM 1522 C CA . GLU A 1 201 ? 10.780 13.109 4.771 1.00 97.75 201 GLU A CA 1
ATOM 1523 C C . GLU A 1 201 ? 9.570 12.523 4.039 1.00 97.75 201 GLU A C 1
ATOM 1525 O O . GLU A 1 201 ? 8.442 12.972 4.241 1.00 97.75 201 GLU A O 1
ATOM 1530 N N . ARG A 1 202 ? 9.779 11.441 3.279 1.00 97.88 202 ARG A N 1
ATOM 1531 C CA . ARG A 1 202 ? 8.694 10.729 2.591 1.00 97.88 202 ARG A CA 1
ATOM 1532 C C . ARG A 1 202 ? 7.657 10.174 3.566 1.00 97.88 202 ARG A C 1
ATOM 1534 O O . ARG A 1 202 ? 6.466 10.342 3.342 1.00 97.88 202 ARG A O 1
ATOM 1541 N N . CYS A 1 203 ? 8.076 9.578 4.685 1.00 98.25 203 CYS A N 1
ATOM 1542 C CA . CYS A 1 203 ? 7.146 9.105 5.715 1.00 98.25 203 CYS A CA 1
ATOM 1543 C C . CYS A 1 203 ? 6.279 10.240 6.285 1.00 98.25 203 CYS A C 1
ATOM 1545 O O . CYS A 1 203 ? 5.092 10.029 6.526 1.00 98.25 203 CYS A O 1
ATOM 1547 N N . GLN A 1 204 ? 6.835 11.443 6.468 1.00 97.88 204 GLN A N 1
ATOM 1548 C CA . GLN A 1 204 ? 6.056 12.607 6.907 1.00 97.88 204 GLN A CA 1
ATOM 1549 C C . GLN A 1 204 ? 5.040 13.053 5.849 1.00 97.88 204 GLN A C 1
ATOM 1551 O O . GLN A 1 204 ? 3.930 13.452 6.198 1.00 97.88 204 GLN A O 1
ATOM 1556 N N . GLU A 1 205 ? 5.403 13.007 4.568 1.00 97.94 205 GLU A N 1
ATOM 1557 C CA . GLU A 1 205 ? 4.490 13.316 3.464 1.00 97.94 205 GLU A CA 1
ATOM 1558 C C . GLU A 1 205 ? 3.367 12.283 3.352 1.00 97.94 205 GLU A C 1
ATOM 1560 O O . GLU A 1 205 ? 2.198 12.657 3.255 1.00 97.94 205 GLU A O 1
ATOM 1565 N N . TYR A 1 206 ? 3.692 10.993 3.447 1.00 98.38 206 TYR A N 1
ATOM 1566 C CA . TYR A 1 206 ? 2.706 9.918 3.372 1.00 98.38 206 TYR A CA 1
ATOM 1567 C C . TYR A 1 206 ? 1.742 9.939 4.556 1.00 98.38 206 TYR A C 1
ATOM 1569 O O . TYR A 1 206 ? 0.539 9.841 4.348 1.00 98.38 206 TYR A O 1
ATOM 1577 N N . TYR A 1 207 ? 2.234 10.177 5.774 1.00 98.06 207 TYR A N 1
ATOM 1578 C CA . TYR A 1 207 ? 1.366 10.324 6.943 1.00 98.06 207 TYR A CA 1
ATOM 1579 C C . TYR A 1 207 ? 0.376 11.496 6.788 1.00 98.06 207 TYR A C 1
ATOM 1581 O O . TYR A 1 207 ? -0.776 11.399 7.203 1.00 98.06 207 TYR A O 1
ATOM 1589 N N . LYS A 1 208 ? 0.787 12.602 6.144 1.00 97.75 208 LYS A N 1
ATOM 1590 C CA . LYS A 1 208 ? -0.115 13.729 5.822 1.00 97.75 208 LYS A CA 1
ATOM 1591 C C . LYS A 1 208 ? -1.112 13.390 4.710 1.00 97.75 208 LYS A C 1
ATOM 1593 O O . LYS A 1 208 ? -2.220 13.924 4.720 1.00 97.75 208 LYS A O 1
ATOM 1598 N N . ALA A 1 209 ? -0.719 12.552 3.751 1.00 96.69 209 ALA A N 1
ATOM 1599 C CA . ALA A 1 209 ? -1.601 12.058 2.692 1.00 96.69 209 ALA A CA 1
ATOM 1600 C C . ALA A 1 209 ? -2.683 11.108 3.240 1.00 96.69 209 ALA A C 1
ATOM 1602 O O . ALA A 1 209 ? -3.782 11.042 2.679 1.00 96.69 209 ALA A O 1
ATOM 1603 N N . GLY A 1 210 ? -2.410 10.480 4.388 1.00 94.56 210 GLY A N 1
ATOM 1604 C CA . GLY A 1 210 ? -3.394 9.899 5.297 1.00 94.56 210 GLY A CA 1
ATOM 1605 C C . GLY A 1 210 ? -3.315 8.395 5.419 1.00 94.56 210 GLY A C 1
ATOM 1606 O O . GLY A 1 210 ? -4.385 7.870 5.810 1.00 94.56 210 GLY A O 1
#

pLDDT: mean 82.55, std 20.09, range [37.75, 98.69]

Organism: NCBI:txid943167

Foldseek 3Di:
DVPVVVVVVVLVVLCVVCVVLVNNVVSVVLVVPDDDPCVVVSVVVVVVVVVVCVVVSVPPPPDPPDDDPPPPPPDPDDPVVVVVVVVLVCLQVDPQAHEAELAQDLVRVCVVCVVVVHDSDLLVSLQVLCVVLQPPLNLSHYQEYEYHPSLLQDAHPVRHRSCVSCVVSNYHYHYDQWPDWDADPPDPRDIDIHGPVCSVVVVVVSVVSD

Sequence (210 aa):
MPHWHWHNQFVESYKTVAAVTGLTRFAESHCRYFSSEDWPFQAIRTAAAFNQMLPAISTRVRKPCGGAPVVAEQVNISQEIAKELAENAKAIASPGKGILAADESTGTIKKRFDSIGVENTEANRAAYRDLLFTSKGIGSYISGAILFEETLFQKSPSGTSMVQLLKNEGIIPGIKVDKGLATLPGTDDEKATLGLDGLAERCQEYYKAG